Protein AF-A0A8B6DHL9-F1 (afdb_monomer)

InterPro domains:
  IPR007053 LRAT domain [PF04970] (25-136)
  IPR007053 LRAT domain [PS51934] (34-140)
  IPR042288 Lecithin retinol acyltransferase [PTHR46678] (60-150)

Secondary structure (DSSP, 8-state):
----PPBPGGG--EEEEE---GGG--TT-EEEEEEEETTEEEEEEEEEEETTTEEEEEE-SSGGG-EEEEE-HHHHTTTTTSPEEEEEE-GGGSPPHHHHHHHHHHHHHSGGGT-S-BTTTBSHHHHHHHHHHSS-B-HHHHHHHHHHHHS-B-----------------------

Radius of gyration: 20.99 Å; Cα contacts (8 Å, |Δi|>4): 296; chains: 1; bounding box: 65×61×59 Å

Organism: Mytilus galloprovincialis (NCBI:txid29158)

Sequence (176 aa):
MEMSSAKHFHDFSINSENITEYRLLRRGDLLAVEGEQEGIQYFHQGIFLGHDKGIAEFGGATKRNATVRNVDLLQFTNYGKRRLVRILVNNQNCLPPEEAAQNAEKLIENPHRWGPYDLLANNCEHFAMKCKTGVAVSFQVIQRLRECLKNPLQIIRYAGASSGGVGSGFGSLGSR

Solvent-accessible surface area (backbone atoms only — not comparable to full-atom values): 10247 Å² total; per-residue (Å²): 133,85,79,73,75,57,54,55,63,92,72,61,56,73,47,30,31,56,54,92,53,79,87,76,66,50,55,27,38,40,34,34,24,57,44,71,55,96,90,43,77,47,70,52,29,20,31,30,58,37,94,91,64,12,26,35,32,48,47,52,99,41,69,90,61,31,40,42,36,71,39,50,60,49,65,70,24,56,72,67,74,27,62,42,30,39,53,45,63,48,68,95,56,37,46,58,37,65,58,14,29,50,46,39,50,54,34,46,78,42,33,76,78,78,54,71,60,33,95,76,76,38,40,24,61,47,51,34,46,28,28,37,39,74,40,54,71,41,60,68,45,54,51,51,51,57,55,34,64,76,67,47,44,83,73,82,74,73,80,73,76,78,84,79,72,91,81,88,75,91,84,82,87,83,93,130

Mean predicted aligned error: 9.44 Å

Foldseek 3Di:
DDPFDADADVQKDKAKEFDPDPVVDDQLWKKWWWDDDPNDIDIFIFTQHDQVFATFFQDDPDLQPTWTAGDHPCVRCVNVPITMMTMDIDDVQFDDSVQLSVLSVVCNVPGCVLPGGDPQARHRLQSSVCSGRVHGHHSVNVVVNRVNVVDHDYPPPPPPPPDDDDDDDDDDDDDD

Nearest PDB structures (foldseek):
  4g54-assembly1_A  TM=3.358E-01  e=4.131E-02  Vibrio vulnificus
  8se7-assembly4_S  TM=3.283E-01  e=1.119E+00  Homo sapiens
  8se8-assembly4_S  TM=3.570E-01  e=2.513E+00  Homo sapiens
  8cxi-assembly1_l  TM=1.682E-01  e=7.702E-01  Homo sapiens

pLDDT: mean 81.83, std 19.25, range [29.81, 98.38]

Structure (mmCIF, N/CA/C/O backbone):
data_AF-A0A8B6DHL9-F1
#
_entry.id   AF-A0A8B6DHL9-F1
#
loop_
_atom_site.group_PDB
_atom_site.id
_atom_site.type_symbol
_atom_site.label_atom_id
_atom_site.label_alt_id
_atom_site.label_comp_id
_atom_site.label_asym_id
_atom_site.label_entity_id
_atom_site.label_seq_id
_atom_site.pdbx_PDB_ins_code
_atom_site.Cartn_x
_atom_site.Cartn_y
_atom_site.Cartn_z
_atom_site.occupancy
_atom_site.B_iso_or_equiv
_atom_site.auth_seq_id
_atom_site.auth_comp_id
_atom_site.auth_asym_id
_atom_site.auth_atom_id
_atom_site.pdbx_PDB_model_num
ATOM 1 N N . MET A 1 1 ? 1.596 27.663 -4.389 1.00 34.28 1 MET A N 1
ATOM 2 C CA . MET A 1 1 ? 1.484 26.212 -4.131 1.00 34.28 1 MET A CA 1
ATOM 3 C C . MET A 1 1 ? 1.995 25.985 -2.722 1.00 34.28 1 MET A C 1
ATOM 5 O O . MET A 1 1 ? 3.194 26.095 -2.512 1.00 34.28 1 MET A O 1
ATOM 9 N N . GLU A 1 2 ? 1.104 25.801 -1.750 1.00 29.81 2 GLU A N 1
ATOM 10 C CA . GLU A 1 2 ? 1.509 25.465 -0.381 1.00 29.81 2 GLU A CA 1
ATOM 11 C C . GLU A 1 2 ? 2.187 24.0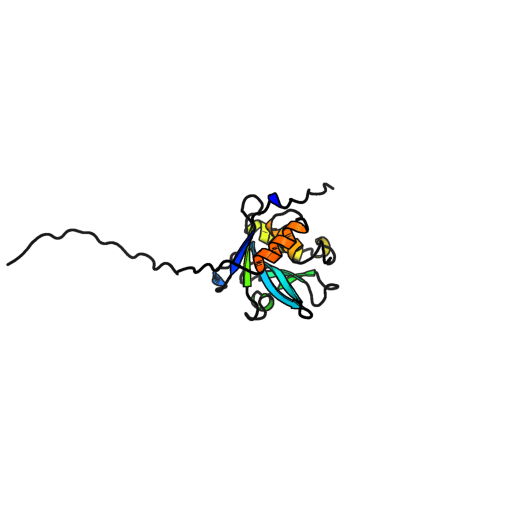92 -0.381 1.00 29.81 2 GLU A C 1
ATOM 13 O O . GLU A 1 2 ? 1.591 23.090 -0.783 1.00 29.81 2 GLU A O 1
ATOM 18 N N . MET A 1 3 ? 3.444 24.04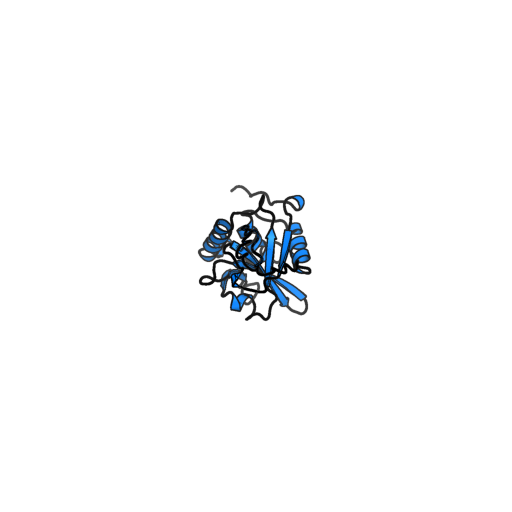3 0.061 1.00 35.22 3 MET A N 1
ATOM 19 C CA . MET A 1 3 ? 4.066 22.788 0.462 1.00 35.22 3 MET A CA 1
ATOM 20 C C . MET A 1 3 ? 3.325 22.301 1.708 1.00 35.22 3 MET A C 1
ATOM 22 O O . MET A 1 3 ? 3.529 22.814 2.803 1.00 35.22 3 MET A O 1
ATOM 26 N N . SER A 1 4 ? 2.423 21.335 1.526 1.00 46.84 4 SER A N 1
ATOM 27 C CA . SER A 1 4 ? 1.786 20.611 2.627 1.00 46.84 4 SER A CA 1
ATOM 28 C C . SER A 1 4 ? 2.882 20.043 3.534 1.00 46.84 4 SER A C 1
ATOM 30 O O . SER A 1 4 ? 3.666 19.196 3.103 1.00 46.84 4 SER A O 1
ATOM 32 N N . SER A 1 5 ? 2.962 20.560 4.763 1.00 56.75 5 SER A N 1
ATOM 33 C CA . SER A 1 5 ? 3.916 20.117 5.783 1.00 56.75 5 SER A CA 1
ATOM 34 C C . SER A 1 5 ? 3.781 18.608 6.000 1.00 56.75 5 SER A C 1
ATOM 36 O O . SER A 1 5 ? 2.683 18.106 6.257 1.00 56.75 5 SER A O 1
ATOM 38 N N . ALA A 1 6 ? 4.882 17.870 5.850 1.00 60.03 6 ALA A N 1
ATOM 39 C CA . ALA A 1 6 ? 4.898 16.437 6.112 1.00 60.03 6 ALA A CA 1
ATOM 40 C C . ALA A 1 6 ? 4.694 16.187 7.613 1.00 60.03 6 ALA A C 1
ATOM 42 O O . ALA A 1 6 ? 5.366 16.798 8.449 1.00 60.03 6 ALA A O 1
ATOM 43 N N . LYS A 1 7 ? 3.789 15.272 7.969 1.00 65.12 7 LYS A N 1
ATOM 44 C CA . LYS A 1 7 ? 3.605 14.877 9.374 1.00 65.12 7 LYS A CA 1
ATOM 45 C C . LYS A 1 7 ? 4.812 14.075 9.861 1.00 65.12 7 LYS A C 1
ATOM 47 O O . LYS A 1 7 ? 5.400 13.295 9.105 1.00 65.12 7 LYS A O 1
ATOM 52 N N . HIS A 1 8 ? 5.203 14.318 11.107 1.00 61.31 8 HIS A N 1
ATOM 53 C CA . HIS A 1 8 ? 6.423 13.789 11.708 1.00 61.31 8 HIS A CA 1
ATOM 54 C C . HIS A 1 8 ? 6.136 12.525 12.523 1.00 61.31 8 HIS A C 1
ATOM 56 O O . HIS A 1 8 ? 4.996 12.152 12.782 1.00 61.31 8 HIS A O 1
ATOM 62 N N . PHE A 1 9 ? 7.206 11.836 12.919 1.00 52.06 9 PHE A N 1
ATOM 63 C CA . PHE A 1 9 ? 7.153 10.516 13.545 1.00 52.06 9 PHE A CA 1
ATOM 64 C C . PHE A 1 9 ? 6.199 10.403 14.756 1.00 52.06 9 PHE A C 1
ATOM 66 O O . PHE A 1 9 ? 5.494 9.404 14.870 1.00 52.06 9 PHE A O 1
ATOM 73 N N . HIS A 1 10 ? 6.127 11.416 15.627 1.00 59.84 10 HIS A N 1
ATOM 74 C CA . HIS A 1 10 ? 5.262 11.392 16.819 1.00 59.84 10 HIS A CA 1
ATOM 75 C C . HIS A 1 10 ? 3.762 11.488 16.511 1.00 59.84 10 HIS A C 1
ATOM 77 O O . HIS A 1 10 ? 2.943 11.225 17.390 1.00 59.84 10 HIS A O 1
ATOM 83 N N . ASP A 1 11 ? 3.400 11.804 15.268 1.00 68.25 11 ASP A N 1
ATOM 84 C CA . ASP A 1 11 ? 2.009 11.990 14.874 1.00 68.25 11 ASP A CA 1
ATOM 85 C C . ASP A 1 11 ? 1.315 10.647 14.590 1.00 68.25 11 ASP A C 1
ATOM 87 O O . ASP A 1 11 ? 0.091 10.561 14.604 1.00 68.25 11 ASP A O 1
ATOM 91 N N . PHE A 1 12 ? 2.051 9.559 14.349 1.00 72.69 12 PHE A N 1
ATOM 92 C CA . PHE A 1 12 ? 1.446 8.293 13.931 1.00 72.69 12 PHE A CA 1
ATOM 93 C C . PHE A 1 12 ? 1.676 7.167 14.936 1.00 72.69 12 PHE A C 1
ATOM 95 O O . PHE A 1 12 ? 2.801 6.745 15.187 1.00 72.69 12 PHE A O 1
ATOM 102 N N . SER A 1 13 ? 0.577 6.597 15.435 1.00 82.81 13 SER A N 1
ATOM 103 C CA . SER A 1 13 ? 0.579 5.242 15.989 1.00 82.81 13 SER A CA 1
ATOM 104 C C . SER A 1 13 ? 0.178 4.271 14.880 1.00 82.81 13 SER A C 1
ATOM 106 O O . SER A 1 13 ? -0.886 4.431 14.272 1.00 82.81 13 SER A O 1
ATOM 108 N N . ILE A 1 14 ? 1.064 3.314 14.591 1.00 86.62 14 ILE A N 1
ATOM 109 C CA . ILE A 1 14 ? 0.924 2.325 13.520 1.00 86.62 14 ILE A CA 1
ATOM 110 C C . ILE A 1 14 ? 0.939 0.935 14.148 1.00 86.62 14 ILE A C 1
ATOM 112 O O . ILE A 1 14 ? 1.860 0.588 14.881 1.00 86.62 14 ILE A O 1
ATOM 116 N N . ASN A 1 15 ? -0.077 0.143 13.830 1.00 88.88 15 ASN A N 1
ATOM 117 C CA . ASN A 1 15 ? -0.170 -1.277 14.139 1.00 88.88 15 ASN A CA 1
ATOM 118 C C . ASN A 1 15 ? -0.497 -2.048 12.858 1.00 88.88 15 ASN A C 1
ATOM 120 O O . ASN A 1 15 ? -0.790 -1.463 11.813 1.00 88.88 15 ASN A O 1
ATOM 124 N N . SER A 1 16 ? -0.460 -3.370 12.929 1.00 91.44 16 SER A N 1
ATOM 125 C CA . SER A 1 16 ? -0.805 -4.231 11.805 1.00 91.44 16 SER A CA 1
ATOM 126 C C . SER A 1 16 ? -1.466 -5.515 12.303 1.00 91.44 16 SER A C 1
ATOM 128 O O . SER A 1 16 ? -1.196 -5.966 13.417 1.00 91.44 16 SER A O 1
ATOM 130 N N . GLU A 1 17 ? -2.351 -6.090 11.495 1.00 92.75 17 GLU A N 1
ATOM 131 C CA . GLU A 1 17 ? -3.068 -7.331 11.802 1.00 92.75 17 GLU A CA 1
ATOM 132 C C . GLU A 1 17 ? -3.100 -8.266 10.589 1.00 92.75 17 GLU A C 1
ATOM 134 O O . GLU A 1 17 ? -3.213 -7.813 9.447 1.00 92.75 17 GLU A O 1
ATOM 139 N N . ASN A 1 18 ? -3.017 -9.578 10.817 1.00 92.62 18 ASN A N 1
ATOM 140 C CA . ASN A 1 18 ? -3.176 -10.551 9.733 1.00 92.62 18 ASN A CA 1
ATOM 141 C C . ASN A 1 18 ? -4.631 -10.636 9.266 1.00 92.62 18 ASN A C 1
ATOM 143 O O . ASN A 1 18 ? -5.556 -10.691 10.078 1.00 92.62 18 ASN A O 1
ATOM 147 N N . ILE A 1 19 ? -4.822 -10.733 7.951 1.00 92.12 19 ILE A N 1
ATOM 148 C CA . ILE A 1 19 ? -6.123 -10.993 7.338 1.00 92.12 19 ILE A CA 1
ATOM 149 C C . ILE A 1 19 ? -6.135 -12.418 6.795 1.00 92.12 19 ILE A C 1
ATOM 151 O O . ILE A 1 19 ? -5.495 -12.724 5.791 1.00 92.12 19 ILE A O 1
ATOM 155 N N . THR A 1 20 ? -6.897 -13.285 7.455 1.00 87.12 20 THR A N 1
ATOM 156 C CA . THR A 1 20 ? -7.086 -14.687 7.053 1.00 87.12 20 THR A CA 1
ATOM 157 C C . THR A 1 20 ? -8.325 -14.895 6.185 1.00 87.12 20 THR A C 1
ATOM 159 O O . THR A 1 20 ? -8.422 -15.894 5.481 1.00 87.12 20 THR A O 1
ATOM 162 N N . GLU A 1 21 ? -9.266 -13.947 6.199 1.00 89.25 21 GLU A N 1
ATOM 163 C CA . GLU A 1 21 ? -10.529 -14.040 5.470 1.00 89.25 21 GLU A CA 1
ATOM 164 C C . GLU A 1 21 ? -10.833 -12.733 4.731 1.00 89.25 21 GLU A C 1
ATOM 166 O O . GLU A 1 21 ? -11.027 -11.682 5.347 1.00 89.25 21 GLU A O 1
ATOM 171 N N . TYR A 1 22 ? -10.939 -12.791 3.401 1.00 90.19 22 TYR A N 1
ATOM 172 C CA . TYR A 1 22 ? -11.140 -11.595 2.572 1.00 90.19 22 TYR A CA 1
ATOM 173 C C . TYR A 1 22 ? -12.463 -10.871 2.838 1.00 90.19 22 TYR A C 1
ATOM 175 O O . TYR A 1 22 ? -12.525 -9.661 2.662 1.00 90.19 22 TYR A O 1
ATOM 183 N N . ARG A 1 23 ? -13.500 -11.561 3.335 1.00 91.00 23 ARG A N 1
ATOM 184 C CA . ARG A 1 23 ? -14.785 -10.936 3.717 1.00 91.00 23 ARG A CA 1
ATOM 185 C C . ARG A 1 23 ? -14.668 -9.910 4.850 1.00 91.00 23 ARG A C 1
ATOM 187 O O . ARG A 1 23 ? -15.612 -9.174 5.113 1.00 91.00 23 ARG A O 1
ATOM 194 N N . LEU A 1 24 ? -13.549 -9.907 5.579 1.00 92.19 24 LEU A N 1
ATOM 195 C CA . LEU A 1 24 ? -13.299 -8.944 6.648 1.00 92.19 24 LEU A CA 1
ATOM 196 C C . LEU A 1 24 ? -12.793 -7.604 6.115 1.00 92.19 24 LEU A C 1
ATOM 198 O O . LEU A 1 24 ? -12.768 -6.641 6.886 1.00 92.19 24 LEU A O 1
ATOM 202 N N . LEU A 1 25 ? -12.371 -7.548 4.848 1.00 94.81 25 LEU A N 1
ATOM 203 C CA . LEU A 1 25 ? -11.865 -6.345 4.201 1.00 94.81 25 LEU A CA 1
ATOM 204 C C . LEU A 1 25 ? -12.963 -5.296 4.053 1.00 94.81 25 LEU A C 1
ATOM 206 O O . LEU A 1 25 ? -14.125 -5.597 3.786 1.00 94.81 25 LEU A O 1
ATOM 210 N N . ARG A 1 26 ? -12.574 -4.041 4.241 1.00 95.38 26 ARG A N 1
ATOM 211 C CA . ARG A 1 26 ? -13.438 -2.876 4.100 1.00 95.38 26 ARG A CA 1
ATOM 212 C C . ARG A 1 26 ? -12.791 -1.909 3.137 1.00 95.38 26 ARG A C 1
ATOM 214 O O . ARG A 1 26 ? -11.578 -1.707 3.161 1.00 95.38 26 ARG A O 1
ATOM 221 N N . ARG A 1 27 ? -13.605 -1.314 2.272 1.00 97.25 27 ARG A N 1
ATOM 222 C CA . ARG A 1 27 ? -13.148 -0.270 1.355 1.00 97.25 27 ARG A CA 1
ATOM 223 C C . ARG A 1 27 ? -12.408 0.825 2.138 1.00 97.25 27 ARG A C 1
ATOM 225 O O . ARG A 1 27 ? -12.862 1.231 3.206 1.00 97.25 27 ARG A O 1
ATOM 232 N N . GLY A 1 28 ? -11.252 1.247 1.631 1.00 96.56 28 GLY A N 1
ATOM 233 C CA . GLY A 1 28 ? -10.344 2.183 2.298 1.00 96.56 28 GLY A CA 1
ATOM 234 C C . GLY A 1 28 ? -9.339 1.548 3.263 1.00 96.56 28 GLY A C 1
ATOM 235 O O . GLY A 1 28 ? -8.564 2.271 3.904 1.00 96.56 28 GLY A O 1
ATOM 236 N N . ASP A 1 29 ? -9.342 0.222 3.409 1.00 96.38 29 ASP A N 1
ATOM 237 C CA . ASP A 1 29 ? -8.305 -0.483 4.156 1.00 96.38 29 ASP A CA 1
ATOM 238 C C . ASP A 1 29 ? -6.946 -0.302 3.485 1.00 96.38 29 ASP A C 1
ATOM 240 O O . ASP A 1 29 ? -6.800 -0.490 2.276 1.00 96.38 29 ASP A O 1
ATOM 244 N N . LEU A 1 30 ? -5.948 0.031 4.302 1.00 96.31 30 LEU A N 1
ATOM 245 C CA . LEU A 1 30 ? -4.551 0.026 3.904 1.00 96.31 30 LEU A CA 1
ATOM 246 C C . LEU A 1 30 ? -4.012 -1.391 4.097 1.00 96.31 30 LEU A C 1
ATOM 248 O O . LEU A 1 30 ? -3.994 -1.902 5.218 1.00 96.31 30 LEU A O 1
ATOM 252 N N . LEU A 1 31 ? -3.600 -2.024 3.007 1.00 97.19 31 LEU A N 1
ATOM 253 C CA . LEU A 1 31 ? -3.163 -3.412 2.986 1.00 97.19 31 LEU A CA 1
ATOM 254 C C . LEU A 1 31 ? -1.697 -3.517 2.589 1.00 97.19 31 LEU A C 1
ATOM 256 O O . LEU A 1 31 ? -1.184 -2.699 1.826 1.00 97.19 31 LEU A O 1
ATOM 260 N N . ALA A 1 32 ? -1.047 -4.560 3.088 1.00 97.00 32 ALA A N 1
ATOM 261 C CA . ALA A 1 32 ? 0.296 -4.949 2.712 1.00 97.00 32 ALA A CA 1
ATOM 262 C C . ALA A 1 32 ? 0.361 -6.450 2.423 1.00 97.00 32 ALA A C 1
ATOM 264 O O . ALA A 1 32 ? -0.272 -7.254 3.110 1.00 97.00 32 ALA A O 1
ATOM 265 N N . VAL A 1 33 ? 1.161 -6.824 1.431 1.00 95.50 33 VAL A N 1
ATOM 266 C CA . VAL A 1 33 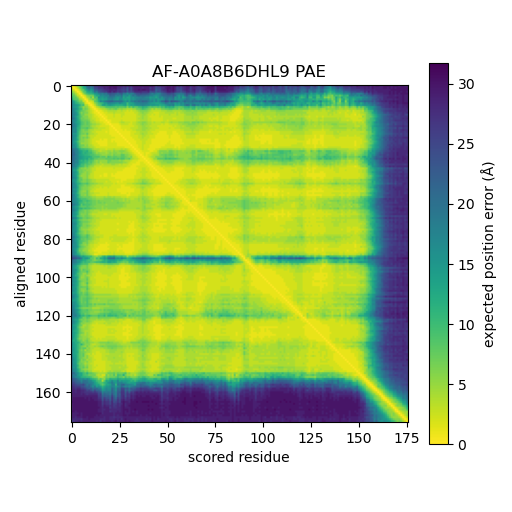? 1.529 -8.213 1.144 1.00 95.50 33 VAL A CA 1
ATOM 267 C C . VAL A 1 33 ? 3.035 -8.372 1.178 1.00 95.50 33 VAL A C 1
ATOM 269 O O . VAL A 1 33 ? 3.772 -7.501 0.715 1.00 95.50 33 VAL A O 1
ATOM 272 N N . GLU A 1 34 ? 3.494 -9.497 1.708 1.00 91.31 34 GLU A N 1
ATOM 273 C CA . GLU A 1 34 ? 4.911 -9.844 1.655 1.00 91.31 34 GLU A CA 1
ATOM 274 C C . GLU A 1 34 ? 5.358 -10.146 0.232 1.00 91.31 34 GLU A C 1
ATOM 276 O O . GLU A 1 34 ? 4.692 -10.854 -0.526 1.00 91.31 34 GLU A O 1
ATOM 281 N N . GLY A 1 35 ? 6.521 -9.623 -0.118 1.00 86.50 35 GLY A N 1
ATOM 282 C CA . GLY A 1 35 ? 7.240 -9.954 -1.328 1.00 86.50 35 GLY A CA 1
ATOM 283 C C . GLY A 1 35 ? 8.696 -10.255 -1.014 1.00 86.50 35 GLY A C 1
ATOM 284 O O . GLY A 1 35 ? 9.219 -9.923 0.048 1.00 86.50 35 GLY A O 1
ATOM 285 N N . GLU A 1 36 ? 9.358 -10.870 -1.979 1.00 84.19 36 GLU A N 1
ATOM 286 C CA . GLU A 1 36 ? 10.797 -11.064 -1.968 1.00 84.19 36 GLU A CA 1
ATOM 287 C C . GLU A 1 36 ? 11.329 -10.635 -3.329 1.00 84.19 36 GLU A C 1
ATOM 289 O O . GLU A 1 36 ? 10.749 -10.966 -4.366 1.00 84.19 36 GLU A O 1
ATOM 294 N N . GLN A 1 37 ? 12.404 -9.859 -3.321 1.00 79.12 37 GLN A N 1
ATOM 295 C CA . GLN A 1 37 ? 13.128 -9.488 -4.522 1.00 79.12 37 GLN A CA 1
ATOM 296 C C . GLN A 1 37 ? 14.618 -9.662 -4.248 1.00 79.12 37 GLN A C 1
ATOM 298 O O . GLN A 1 37 ? 15.146 -9.039 -3.332 1.00 79.12 37 GLN A O 1
ATOM 303 N N . GLU A 1 38 ? 15.282 -10.513 -5.034 1.00 83.31 38 GLU A N 1
ATOM 304 C CA . GLU A 1 38 ? 16.727 -10.781 -4.908 1.00 83.31 38 GLU A CA 1
ATOM 305 C C . GLU A 1 38 ? 17.131 -11.213 -3.481 1.00 83.31 38 GLU A C 1
ATOM 307 O O . GLU A 1 38 ? 18.154 -10.791 -2.951 1.00 83.31 38 GLU A O 1
ATOM 312 N N . GLY A 1 39 ? 16.294 -12.032 -2.826 1.00 81.19 39 GLY A N 1
ATOM 313 C CA . GLY A 1 39 ? 16.509 -12.492 -1.447 1.00 81.19 39 GLY A CA 1
ATOM 314 C C . GLY A 1 39 ? 16.211 -11.445 -0.366 1.00 81.19 39 GLY A C 1
ATOM 315 O O . GLY A 1 39 ? 16.349 -11.731 0.822 1.00 81.19 39 GLY A O 1
ATOM 316 N N . ILE A 1 40 ? 15.785 -10.237 -0.746 1.00 80.81 40 ILE A N 1
ATOM 317 C CA . ILE A 1 40 ? 15.410 -9.171 0.183 1.00 80.81 40 ILE A CA 1
ATOM 318 C C . ILE A 1 40 ? 13.890 -9.158 0.332 1.00 80.81 40 ILE A C 1
ATOM 320 O O . ILE A 1 40 ? 13.149 -8.897 -0.620 1.00 80.81 40 ILE A O 1
ATOM 324 N N . GLN A 1 41 ? 13.424 -9.414 1.553 1.00 84.88 41 GLN A N 1
ATOM 325 C CA . GLN A 1 41 ? 12.014 -9.279 1.898 1.00 84.88 41 GLN A CA 1
ATOM 326 C C . GLN A 1 41 ? 11.576 -7.816 1.837 1.00 84.88 41 GLN A C 1
ATOM 328 O O . GLN A 1 41 ? 12.248 -6.915 2.346 1.00 84.88 41 GLN A O 1
ATOM 333 N N . TYR A 1 42 ? 10.405 -7.588 1.260 1.00 86.75 42 TYR A N 1
ATOM 334 C CA . TYR A 1 42 ? 9.752 -6.290 1.218 1.00 86.75 42 TYR A CA 1
ATOM 335 C C . TYR A 1 42 ? 8.245 -6.451 1.412 1.00 86.75 42 TYR A C 1
ATOM 337 O O . TYR A 1 42 ? 7.707 -7.556 1.374 1.00 86.75 42 TYR A O 1
ATOM 345 N N . PHE A 1 43 ? 7.551 -5.335 1.605 1.00 92.50 43 PHE A N 1
ATOM 346 C CA . PHE A 1 43 ? 6.096 -5.314 1.643 1.00 92.50 43 PHE A CA 1
ATOM 347 C C . PHE A 1 43 ? 5.576 -4.438 0.515 1.00 92.50 43 PHE A C 1
ATOM 349 O O . PHE A 1 43 ? 5.988 -3.286 0.389 1.00 92.50 43 PHE A O 1
ATOM 356 N N . HIS A 1 44 ? 4.673 -4.974 -0.299 1.00 94.62 44 HIS A N 1
ATOM 357 C CA . HIS A 1 44 ? 3.942 -4.185 -1.280 1.00 94.62 44 HIS A CA 1
ATOM 358 C C . HIS A 1 44 ? 2.635 -3.696 -0.672 1.00 94.62 44 HIS A C 1
ATOM 360 O O . HIS A 1 44 ? 1.945 -4.480 -0.025 1.00 94.62 44 HIS A O 1
ATOM 366 N N . GLN A 1 45 ? 2.306 -2.419 -0.859 1.00 96.44 45 GLN A N 1
ATOM 367 C CA . GLN A 1 45 ? 1.166 -1.785 -0.200 1.00 96.44 45 GLN A CA 1
ATOM 368 C C . GLN A 1 45 ? 0.148 -1.242 -1.197 1.00 96.44 45 GLN A C 1
ATOM 370 O O . GLN A 1 45 ? 0.508 -0.801 -2.288 1.00 96.44 45 GLN A O 1
ATOM 375 N N . GLY A 1 46 ? -1.116 -1.227 -0.780 1.00 97.38 46 GLY A N 1
ATOM 376 C CA . GLY A 1 46 ? -2.221 -0.693 -1.566 1.00 97.38 46 GLY A CA 1
ATOM 377 C C . GLY A 1 46 ? -3.460 -0.382 -0.727 1.00 97.38 46 GLY A C 1
ATOM 378 O O . GLY A 1 46 ? -3.523 -0.701 0.462 1.00 97.38 46 GLY A O 1
ATOM 379 N N . ILE A 1 47 ? -4.446 0.257 -1.355 1.00 98.31 47 ILE A N 1
ATOM 380 C CA . ILE A 1 47 ? -5.742 0.591 -0.754 1.00 98.31 47 ILE A CA 1
ATOM 381 C C . ILE A 1 47 ? -6.820 -0.315 -1.343 1.00 98.31 47 ILE A C 1
ATOM 383 O O . ILE A 1 47 ? -6.996 -0.363 -2.560 1.00 98.31 47 ILE A O 1
ATOM 387 N N . PHE A 1 48 ? -7.572 -1.009 -0.490 1.00 98.38 48 PHE A N 1
ATOM 388 C CA . PHE A 1 48 ? -8.696 -1.831 -0.935 1.00 98.38 48 PHE A CA 1
ATOM 389 C C . PHE A 1 48 ? -9.870 -0.963 -1.381 1.00 98.38 48 PHE A C 1
ATOM 391 O O . PHE A 1 48 ? -10.394 -0.166 -0.605 1.00 98.38 48 PHE A O 1
ATOM 398 N N . LEU A 1 49 ? -10.299 -1.124 -2.631 1.00 98.25 49 LEU A N 1
ATOM 399 C CA . LEU A 1 49 ? -11.393 -0.357 -3.226 1.00 98.25 49 LEU A CA 1
ATOM 400 C C . LEU A 1 49 ? -12.735 -1.092 -3.187 1.00 98.25 49 LEU A C 1
ATOM 402 O O . LEU A 1 49 ? -13.773 -0.453 -3.351 1.00 98.25 49 LEU A O 1
ATOM 406 N N . GLY A 1 50 ? -12.726 -2.402 -2.955 1.00 96.31 50 GLY A N 1
ATOM 407 C CA . GLY A 1 50 ? -13.913 -3.253 -2.973 1.00 96.31 50 GLY A CA 1
ATOM 408 C C . GLY A 1 50 ? -13.601 -4.616 -3.580 1.00 96.31 50 GLY A C 1
ATOM 409 O O . GLY A 1 50 ? -12.549 -4.809 -4.183 1.00 96.31 50 GLY A O 1
ATOM 410 N N . HIS A 1 51 ? -14.508 -5.577 -3.418 1.00 92.69 51 HIS A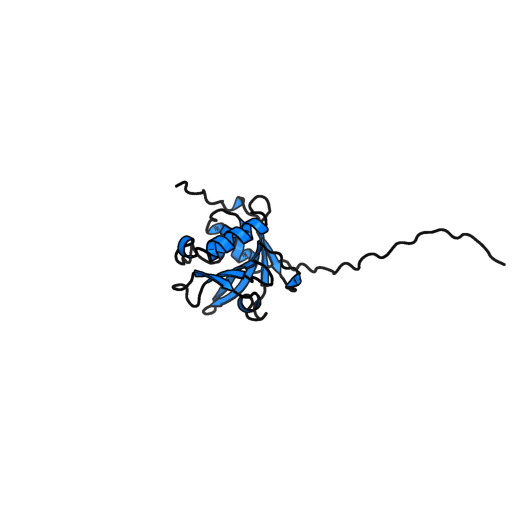 N 1
ATOM 411 C CA . HIS A 1 51 ? -14.328 -6.921 -3.982 1.00 92.69 51 HIS A CA 1
ATOM 412 C C . HIS A 1 51 ? -14.420 -6.942 -5.511 1.00 92.69 51 HIS A C 1
ATOM 414 O O . HIS A 1 51 ? -13.733 -7.727 -6.153 1.00 92.69 51 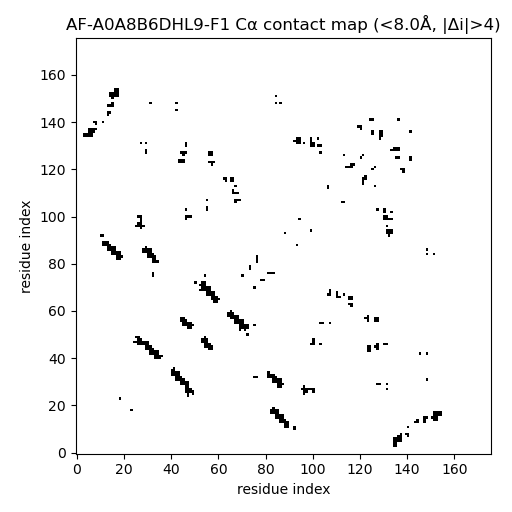HIS A O 1
ATOM 420 N N . ASP A 1 52 ? -15.267 -6.083 -6.065 1.00 92.81 52 ASP A N 1
ATOM 421 C CA . ASP A 1 52 ? -15.493 -5.861 -7.492 1.00 92.81 52 ASP A CA 1
ATOM 422 C C . ASP A 1 52 ? -14.426 -4.961 -8.123 1.00 92.81 52 ASP A C 1
ATOM 424 O O . ASP A 1 52 ? -14.100 -5.107 -9.297 1.00 92.81 52 ASP A O 1
ATOM 428 N N . LYS A 1 53 ? -13.882 -4.027 -7.336 1.00 95.50 53 LYS A N 1
ATOM 429 C CA . LYS A 1 53 ? -12.883 -3.069 -7.804 1.00 95.50 53 LYS A CA 1
ATOM 430 C C . LYS A 1 53 ? -11.449 -3.544 -7.610 1.00 95.50 53 LYS A C 1
ATOM 432 O O . LYS A 1 53 ? -10.645 -3.254 -8.473 1.00 95.50 53 LYS A O 1
ATOM 437 N N . GLY A 1 54 ? -11.108 -4.240 -6.528 1.00 97.31 54 GLY A N 1
ATOM 438 C CA . GLY A 1 54 ? -9.741 -4.691 -6.252 1.00 97.31 54 GLY A CA 1
ATOM 439 C C . GLY A 1 54 ? -8.929 -3.731 -5.375 1.00 97.31 54 GLY A C 1
ATOM 440 O O . GLY A 1 54 ? -9.438 -3.177 -4.393 1.00 97.31 54 GLY A O 1
ATOM 441 N N . ILE A 1 55 ? -7.641 -3.593 -5.684 1.00 98.19 55 ILE A N 1
ATOM 442 C CA . ILE A 1 55 ? -6.639 -2.844 -4.919 1.00 98.19 55 ILE A CA 1
ATOM 443 C C . ILE A 1 55 ? -6.042 -1.740 -5.784 1.00 98.19 55 ILE A C 1
ATOM 445 O O . ILE A 1 55 ? -5.452 -2.010 -6.827 1.00 98.19 55 ILE A O 1
ATOM 449 N N . ALA A 1 56 ? -6.091 -0.505 -5.292 1.00 98.19 56 ALA A N 1
ATOM 450 C CA . ALA A 1 56 ? -5.249 0.560 -5.813 1.00 98.19 56 ALA A CA 1
ATOM 451 C C . ALA A 1 56 ? -3.817 0.392 -5.291 1.00 98.19 56 ALA A C 1
ATOM 453 O O . ALA A 1 56 ? -3.591 0.448 -4.080 1.00 98.19 56 ALA A O 1
ATOM 454 N N . GLU A 1 57 ? -2.849 0.235 -6.184 1.00 96.88 57 GLU A N 1
ATOM 455 C CA . GLU A 1 57 ? -1.428 0.132 -5.848 1.00 96.88 57 GLU A CA 1
ATOM 456 C C . GLU A 1 57 ? -0.581 1.063 -6.720 1.00 96.88 57 GLU A C 1
ATOM 458 O O . GLU A 1 57 ? -0.982 1.465 -7.815 1.00 96.88 57 GLU A O 1
ATOM 463 N N . PHE A 1 58 ? 0.624 1.375 -6.242 1.00 96.75 58 PHE A N 1
ATOM 464 C CA . PHE A 1 58 ? 1.663 1.999 -7.056 1.00 96.75 58 PHE A CA 1
ATOM 465 C C . PHE A 1 58 ? 2.751 0.969 -7.348 1.00 96.75 58 PHE A C 1
ATOM 467 O O . PHE A 1 58 ? 3.577 0.654 -6.488 1.00 96.75 58 PHE A O 1
ATOM 474 N N . GLY A 1 59 ? 2.730 0.416 -8.558 1.00 93.25 59 GLY A N 1
ATOM 475 C CA . GLY A 1 59 ? 3.532 -0.747 -8.917 1.00 93.25 59 GLY A CA 1
ATOM 476 C C . GLY A 1 59 ? 3.590 -0.986 -10.421 1.00 93.25 59 GLY A C 1
ATOM 477 O O . GLY A 1 59 ? 2.985 -0.273 -11.219 1.00 93.25 59 GLY A O 1
ATOM 478 N N . GLY A 1 60 ? 4.367 -1.984 -10.824 1.00 90.19 60 GLY A N 1
ATOM 479 C CA . GLY A 1 60 ? 4.575 -2.340 -12.224 1.00 90.19 60 GLY A CA 1
ATOM 480 C C . GLY A 1 60 ? 5.553 -3.501 -12.353 1.00 90.19 60 GLY A C 1
ATOM 481 O O . GLY A 1 60 ? 6.148 -3.931 -11.368 1.00 90.19 60 GLY A O 1
ATOM 482 N N . ALA A 1 61 ? 5.742 -4.003 -13.576 1.00 86.81 61 ALA A N 1
ATOM 483 C CA . ALA A 1 61 ? 6.690 -5.092 -13.839 1.00 86.81 61 ALA A CA 1
ATOM 484 C C . ALA A 1 61 ? 8.137 -4.724 -13.455 1.00 86.81 61 ALA A C 1
ATOM 486 O O . ALA A 1 61 ? 8.936 -5.586 -13.107 1.00 86.81 61 ALA A O 1
ATOM 487 N N . THR A 1 62 ? 8.470 -3.432 -13.512 1.00 87.81 62 THR A N 1
ATOM 488 C CA . THR A 1 62 ? 9.751 -2.878 -13.069 1.00 87.81 62 THR A CA 1
ATOM 489 C C . THR A 1 62 ? 9.516 -1.549 -12.354 1.00 87.81 62 THR A C 1
ATOM 491 O O . THR A 1 62 ? 8.491 -0.902 -12.568 1.00 87.81 62 THR A O 1
ATOM 494 N N . LYS A 1 63 ? 10.499 -1.087 -11.566 1.00 87.31 63 LYS A N 1
ATOM 495 C CA . LYS A 1 63 ? 10.466 0.244 -10.925 1.00 87.31 63 LYS A CA 1
ATOM 496 C C . LYS A 1 63 ? 10.315 1.381 -11.946 1.00 87.31 63 LYS A C 1
ATOM 498 O O . LYS A 1 63 ? 9.640 2.362 -11.670 1.00 87.31 63 LYS A O 1
ATOM 503 N N . ARG A 1 64 ? 10.896 1.230 -13.145 1.00 88.50 64 ARG A N 1
ATOM 504 C CA . ARG A 1 64 ? 10.786 2.211 -14.241 1.00 88.50 64 ARG A CA 1
ATOM 505 C C . ARG A 1 64 ? 9.360 2.313 -14.790 1.00 88.50 64 ARG A C 1
ATOM 507 O O . ARG A 1 64 ? 8.946 3.394 -15.186 1.00 88.50 64 ARG A O 1
ATOM 514 N N . ASN A 1 65 ? 8.627 1.202 -14.794 1.00 90.75 65 ASN A N 1
ATOM 515 C CA . ASN A 1 65 ? 7.267 1.122 -15.329 1.00 90.75 65 ASN A CA 1
ATOM 516 C C . ASN A 1 65 ? 6.203 1.205 -14.223 1.00 90.75 65 ASN A C 1
ATOM 518 O O . ASN A 1 65 ? 5.045 0.869 -14.467 1.00 90.75 65 ASN A O 1
ATOM 522 N N . ALA A 1 66 ? 6.594 1.575 -13.001 1.00 94.00 66 ALA A N 1
ATOM 523 C CA . ALA A 1 66 ? 5.661 1.691 -11.898 1.00 94.00 66 ALA A CA 1
ATOM 524 C C . ALA A 1 66 ? 4.695 2.854 -12.146 1.00 94.00 66 ALA A C 1
ATOM 526 O O . ALA A 1 66 ? 5.104 3.966 -12.481 1.00 94.00 66 ALA A O 1
ATOM 527 N N . THR A 1 67 ? 3.407 2.580 -11.980 1.00 96.56 67 THR A N 1
ATOM 528 C CA . THR A 1 67 ? 2.323 3.546 -12.141 1.00 96.56 67 THR A CA 1
ATOM 529 C C . THR A 1 67 ? 1.245 3.271 -11.105 1.00 96.56 67 THR A C 1
ATOM 531 O O . THR A 1 67 ? 1.183 2.177 -10.536 1.00 96.56 67 THR A O 1
ATOM 534 N N . VAL A 1 68 ? 0.398 4.264 -10.840 1.00 96.88 68 VAL A N 1
ATOM 535 C CA . VAL A 1 68 ? -0.803 4.030 -10.037 1.00 96.88 68 VAL A CA 1
ATOM 536 C C . VAL A 1 68 ? -1.774 3.237 -10.899 1.00 96.88 68 VAL A C 1
ATOM 538 O O . VAL A 1 68 ? -2.049 3.612 -12.040 1.00 96.88 68 VAL A O 1
ATOM 541 N N . ARG A 1 69 ? -2.248 2.109 -10.381 1.00 96.19 69 ARG A N 1
ATOM 542 C CA . ARG A 1 69 ? -3.126 1.193 -11.104 1.00 96.19 69 ARG A CA 1
ATOM 543 C C . ARG A 1 69 ? -4.034 0.446 -10.149 1.00 96.19 69 ARG A C 1
ATOM 545 O O . ARG A 1 69 ? -3.816 0.429 -8.940 1.00 96.19 69 ARG A O 1
ATOM 552 N N . ASN A 1 70 ? -5.030 -0.197 -10.733 1.00 97.12 70 ASN A N 1
ATOM 553 C CA . ASN A 1 70 ? -5.875 -1.139 -10.035 1.00 97.12 70 ASN A CA 1
ATOM 554 C C . ASN A 1 70 ? -5.442 -2.573 -10.364 1.00 97.12 70 ASN A C 1
ATOM 556 O O . ASN A 1 70 ? -5.085 -2.855 -11.511 1.00 97.12 70 ASN A O 1
ATOM 560 N N . VAL A 1 71 ? -5.462 -3.457 -9.373 1.00 96.75 71 VAL A N 1
ATOM 561 C CA . VAL A 1 71 ? -5.187 -4.890 -9.524 1.00 96.75 71 VAL A CA 1
ATOM 562 C C . VAL A 1 71 ? -6.214 -5.715 -8.760 1.00 96.75 71 VAL A C 1
ATOM 564 O O . VAL A 1 71 ? -6.724 -5.295 -7.720 1.00 96.75 71 VAL A O 1
ATOM 567 N N . ASP A 1 72 ? -6.485 -6.927 -9.236 1.00 96.38 72 ASP A N 1
ATOM 568 C CA . ASP A 1 72 ? -7.378 -7.842 -8.528 1.00 96.38 72 ASP A CA 1
ATOM 569 C C . ASP A 1 72 ? -6.802 -8.226 -7.161 1.00 96.38 72 ASP A C 1
ATOM 571 O O . ASP A 1 72 ? -5.596 -8.451 -7.018 1.00 96.38 72 ASP A O 1
ATOM 575 N N . LEU A 1 73 ? -7.669 -8.415 -6.159 1.00 95.44 73 LEU A N 1
ATOM 576 C CA . LEU A 1 73 ? -7.246 -8.853 -4.822 1.00 95.44 73 LEU A CA 1
ATOM 577 C C . LEU A 1 73 ? -6.434 -10.159 -4.872 1.00 95.44 73 LEU A C 1
ATOM 579 O O . LEU A 1 73 ? -5.441 -10.298 -4.161 1.00 95.44 73 LEU A O 1
ATOM 583 N N . LEU A 1 74 ? -6.827 -11.106 -5.730 1.00 94.50 74 LEU A N 1
ATOM 584 C CA . LEU A 1 74 ? -6.087 -12.356 -5.908 1.00 94.50 74 LEU A CA 1
ATOM 585 C C . LEU A 1 74 ? -4.720 -12.127 -6.553 1.00 94.50 74 LEU A C 1
ATOM 587 O O . LEU A 1 74 ? -3.750 -12.754 -6.145 1.00 94.50 74 LEU A O 1
ATOM 591 N N . GLN A 1 75 ? -4.602 -11.222 -7.523 1.00 94.56 75 GLN A N 1
ATOM 592 C CA . GLN A 1 75 ? -3.302 -10.898 -8.112 1.00 94.56 75 GLN A CA 1
ATOM 593 C C . GLN A 1 75 ? -2.388 -10.236 -7.077 1.00 94.56 75 GLN A C 1
ATOM 595 O O . GLN A 1 75 ? -1.229 -10.632 -6.940 1.00 94.56 75 GLN A O 1
ATOM 600 N N . PHE A 1 76 ? -2.930 -9.304 -6.289 1.00 95.44 76 PHE A N 1
ATOM 601 C CA . PHE A 1 76 ? -2.214 -8.625 -5.211 1.00 95.44 76 PHE A CA 1
ATOM 602 C C . PHE A 1 76 ? -1.619 -9.625 -4.206 1.00 95.44 76 PHE A C 1
ATOM 604 O O . PHE A 1 76 ? -0.431 -9.568 -3.882 1.00 95.44 76 PHE A O 1
ATOM 611 N N . THR A 1 77 ? -2.405 -10.617 -3.777 1.00 95.06 77 THR A N 1
ATOM 612 C CA . THR A 1 77 ? -1.967 -11.656 -2.827 1.00 95.06 77 THR A CA 1
ATOM 613 C C . THR A 1 77 ? -1.201 -12.814 -3.469 1.00 95.06 77 THR A C 1
ATOM 615 O O . THR A 1 77 ? -0.851 -13.770 -2.774 1.00 95.06 77 THR A O 1
ATOM 618 N N . ASN A 1 78 ? -0.920 -12.759 -4.776 1.00 94.12 78 ASN A N 1
ATOM 619 C CA . ASN A 1 78 ? -0.373 -13.878 -5.548 1.00 94.12 78 ASN A CA 1
ATOM 620 C C . ASN A 1 78 ? -1.175 -15.174 -5.322 1.00 94.12 78 ASN A C 1
ATOM 622 O O . ASN A 1 78 ? -0.637 -16.205 -4.917 1.00 94.12 78 ASN A O 1
ATOM 626 N N . TYR A 1 79 ? -2.486 -15.089 -5.531 1.00 93.56 79 TYR A N 1
ATOM 627 C CA . TYR A 1 79 ? -3.464 -16.160 -5.359 1.00 93.56 79 TYR A CA 1
ATOM 628 C C . TYR A 1 79 ? -3.401 -16.790 -3.960 1.00 93.56 79 TYR A C 1
ATOM 630 O O . TYR A 1 79 ? -3.423 -18.008 -3.808 1.00 93.56 79 TYR A O 1
ATOM 638 N N . GLY A 1 80 ? -3.269 -15.945 -2.932 1.00 91.06 80 GLY A N 1
ATOM 639 C CA . GLY A 1 80 ? -3.188 -16.361 -1.529 1.00 91.06 80 GLY A CA 1
ATOM 640 C C . GLY A 1 80 ? -1.822 -16.885 -1.077 1.00 91.06 80 GLY A C 1
ATOM 641 O O . GLY A 1 80 ? -1.678 -17.247 0.087 1.00 91.06 80 GLY A O 1
ATOM 642 N N . LYS A 1 81 ? -0.802 -16.905 -1.946 1.00 91.81 81 LYS A N 1
ATOM 643 C CA . LYS A 1 81 ? 0.560 -17.331 -1.571 1.00 91.81 81 LYS A CA 1
ATOM 644 C C . LYS A 1 81 ? 1.282 -16.316 -0.689 1.00 91.81 81 LYS A C 1
ATOM 646 O O . LYS A 1 81 ? 2.236 -16.676 -0.007 1.00 91.81 81 LYS A O 1
ATOM 651 N N . ARG A 1 82 ? 0.876 -15.046 -0.737 1.00 92.38 82 ARG A N 1
ATOM 652 C CA . ARG A 1 82 ? 1.454 -13.980 0.084 1.00 92.38 82 ARG A CA 1
ATOM 653 C C . ARG A 1 82 ? 0.588 -13.722 1.303 1.00 92.38 82 ARG A C 1
ATOM 655 O O . ARG A 1 82 ? -0.634 -13.609 1.193 1.00 92.38 82 ARG A O 1
ATOM 662 N N . ARG A 1 83 ? 1.244 -13.554 2.451 1.00 92.88 83 ARG A N 1
ATOM 663 C CA . ARG A 1 83 ? 0.599 -13.119 3.690 1.00 92.88 83 ARG A CA 1
ATOM 664 C C . ARG A 1 83 ? -0.019 -11.739 3.483 1.00 92.88 83 ARG A C 1
ATOM 666 O O . ARG A 1 83 ? 0.696 -10.807 3.123 1.00 92.88 83 ARG A O 1
ATOM 673 N N . LEU A 1 84 ? -1.327 -11.625 3.715 1.00 94.94 84 LEU A N 1
ATOM 674 C CA . LEU A 1 84 ? -2.059 -10.363 3.656 1.00 94.94 84 LEU A CA 1
ATOM 675 C C . LEU A 1 84 ? -2.183 -9.764 5.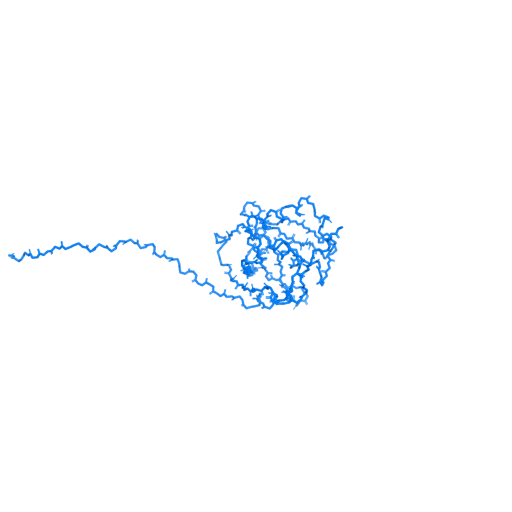057 1.00 94.94 84 LEU A C 1
ATOM 677 O O . LEU A 1 84 ? -2.657 -10.416 5.989 1.00 94.94 84 LEU A O 1
ATOM 681 N N . VAL A 1 85 ? -1.791 -8.504 5.184 1.00 95.25 85 VAL A N 1
ATOM 682 C CA . VAL A 1 85 ? -1.790 -7.754 6.437 1.00 95.25 85 VAL A CA 1
ATOM 683 C C . VAL A 1 85 ? -2.585 -6.467 6.241 1.00 95.25 85 VAL A C 1
ATOM 685 O O . VAL A 1 85 ? -2.413 -5.780 5.235 1.00 95.25 85 VAL A O 1
ATOM 688 N N . ARG A 1 86 ? -3.440 -6.113 7.202 1.00 95.62 86 ARG A N 1
ATOM 689 C CA . ARG A 1 86 ? -4.051 -4.783 7.287 1.00 95.62 86 ARG A CA 1
ATOM 690 C C . ARG A 1 86 ? -3.197 -3.900 8.183 1.00 95.62 86 ARG A C 1
ATOM 692 O O . ARG A 1 86 ? -2.853 -4.284 9.296 1.00 95.62 86 ARG A O 1
ATOM 699 N N . ILE A 1 87 ? -2.885 -2.702 7.707 1.00 93.94 87 ILE A N 1
ATOM 700 C CA . ILE A 1 87 ? -2.189 -1.672 8.475 1.00 93.94 87 ILE A CA 1
ATOM 701 C C . ILE A 1 87 ? -3.235 -0.781 9.145 1.00 93.94 87 ILE A C 1
ATOM 703 O O . ILE A 1 87 ? -4.132 -0.236 8.498 1.00 93.94 87 ILE A O 1
ATOM 707 N N . LEU A 1 88 ? -3.087 -0.607 10.452 1.00 90.31 88 LEU A N 1
ATOM 708 C CA . LEU A 1 88 ? -3.925 0.237 11.287 1.00 90.31 88 LEU A CA 1
ATOM 709 C C . LEU A 1 88 ? -3.134 1.487 11.656 1.00 90.31 88 LEU A C 1
ATOM 711 O O . LEU A 1 88 ? -2.185 1.429 12.435 1.00 90.31 88 LEU A O 1
ATOM 715 N N . VAL A 1 89 ? -3.535 2.623 11.101 1.00 87.06 89 VAL A N 1
ATOM 716 C CA . VAL A 1 89 ? -2.987 3.932 11.460 1.00 87.06 89 VAL A CA 1
ATOM 717 C C . VAL A 1 89 ? -4.041 4.647 12.308 1.00 87.06 89 VAL A C 1
ATOM 719 O O . VAL A 1 89 ? -5.223 4.617 11.972 1.00 87.06 89 VAL A O 1
ATOM 722 N N . ASN A 1 90 ? -3.646 5.232 13.440 1.00 79.12 90 ASN A N 1
ATOM 723 C CA . ASN A 1 90 ? -4.587 5.838 14.392 1.00 79.12 90 ASN A CA 1
ATOM 724 C C . ASN A 1 90 ? -5.459 6.950 13.753 1.00 79.12 90 ASN A C 1
ATOM 726 O O . ASN A 1 90 ? -4.996 7.737 12.922 1.00 79.12 90 ASN A O 1
ATOM 730 N N . ASN A 1 91 ? -6.725 7.015 14.182 1.00 61.22 91 ASN A N 1
ATOM 731 C CA . ASN A 1 91 ? -7.831 7.768 13.585 1.00 61.22 91 ASN A CA 1
ATOM 732 C C . ASN A 1 91 ? -7.640 9.288 13.525 1.00 61.22 91 ASN A C 1
ATOM 734 O O . ASN A 1 91 ? -8.193 9.909 12.629 1.00 61.22 91 ASN A O 1
ATOM 738 N N . GLN A 1 92 ? -6.870 9.910 14.424 1.00 67.06 92 GLN A N 1
ATOM 739 C CA . GLN A 1 92 ? -6.694 11.375 14.405 1.00 67.06 92 GLN A CA 1
ATOM 740 C C . GLN A 1 92 ? -5.966 11.876 13.149 1.00 67.06 92 GLN A C 1
ATOM 742 O O . GLN A 1 92 ? -6.101 13.037 12.773 1.00 67.06 92 GLN A O 1
ATOM 747 N N . ASN A 1 93 ? -5.197 11.002 12.495 1.00 70.31 93 ASN A N 1
ATOM 748 C CA . ASN A 1 93 ? -4.376 11.350 11.338 1.00 70.31 93 ASN A CA 1
ATOM 749 C C . ASN A 1 93 ? -4.754 10.585 10.068 1.00 70.31 93 ASN A C 1
ATOM 751 O O . ASN A 1 93 ? -4.068 10.725 9.055 1.00 70.31 93 ASN A O 1
ATOM 755 N N . CYS A 1 94 ? -5.835 9.805 10.114 1.00 84.75 94 CYS A N 1
ATOM 756 C CA . CYS A 1 94 ? -6.369 9.102 8.957 1.00 84.75 94 CYS A CA 1
ATOM 757 C C . CYS A 1 94 ? -7.584 9.819 8.401 1.00 84.75 94 CYS A C 1
ATOM 759 O O . CYS A 1 94 ? -8.442 10.290 9.144 1.00 84.75 94 CYS A O 1
ATOM 761 N N . LEU A 1 95 ? -7.686 9.808 7.080 1.00 89.75 95 LEU A N 1
ATOM 762 C CA . LEU A 1 95 ? -8.943 10.106 6.426 1.00 89.75 95 LEU A CA 1
ATOM 763 C C . LEU A 1 95 ? -9.949 8.982 6.717 1.00 89.75 95 LEU A C 1
ATOM 765 O O . LEU A 1 95 ? -9.548 7.818 6.898 1.00 89.75 95 LEU A O 1
ATOM 769 N N . PRO A 1 96 ? -11.255 9.294 6.720 1.00 92.12 96 PRO A N 1
ATOM 770 C CA . PRO A 1 96 ? -12.297 8.282 6.689 1.00 92.12 96 PRO A CA 1
ATOM 771 C C . PRO A 1 96 ? -12.028 7.245 5.583 1.00 92.12 96 PRO A C 1
ATOM 773 O O . PRO A 1 96 ? -11.509 7.606 4.524 1.00 92.12 96 PRO A O 1
ATOM 776 N N . PRO A 1 97 ? -12.371 5.958 5.784 1.00 92.88 97 PRO A N 1
ATOM 777 C CA . PRO A 1 97 ? -12.059 4.910 4.810 1.00 92.88 97 PRO A CA 1
ATOM 778 C C . PRO A 1 97 ? -12.543 5.226 3.388 1.00 92.88 97 PRO A C 1
ATOM 780 O O . PRO A 1 97 ? -11.805 5.020 2.427 1.00 92.88 97 PRO A O 1
ATOM 783 N N . GLU A 1 98 ? -13.738 5.803 3.256 1.00 94.94 98 GLU A N 1
ATOM 784 C CA . GLU A 1 98 ? -14.274 6.174 1.946 1.00 94.94 98 GLU A CA 1
ATOM 785 C C . GLU A 1 98 ? -13.458 7.289 1.274 1.00 94.94 98 GLU A C 1
ATOM 787 O O . GLU A 1 98 ? -13.153 7.195 0.090 1.00 94.94 98 GLU A O 1
ATOM 792 N N . GLU A 1 99 ? -13.014 8.299 2.024 1.00 95.38 99 GLU A N 1
ATOM 793 C CA . GLU A 1 99 ? -12.153 9.362 1.490 1.00 95.38 99 GLU A CA 1
ATOM 794 C C . GLU A 1 99 ? -10.777 8.830 1.067 1.00 95.38 99 GLU A C 1
ATOM 796 O O . GLU A 1 99 ? -10.244 9.226 0.028 1.00 95.38 99 GLU A O 1
ATOM 801 N N . ALA A 1 100 ? -10.213 7.888 1.829 1.00 95.75 100 ALA A N 1
ATOM 802 C CA . ALA A 1 100 ? -8.965 7.227 1.458 1.00 95.75 100 ALA A CA 1
ATOM 803 C C . ALA A 1 100 ? -9.103 6.448 0.137 1.00 95.75 100 ALA A C 1
ATOM 805 O O . ALA A 1 100 ? -8.221 6.526 -0.721 1.00 95.75 100 ALA A O 1
ATOM 806 N N . ALA A 1 101 ? -10.220 5.737 -0.049 1.00 97.56 101 ALA A N 1
ATOM 807 C CA . ALA A 1 101 ? -10.523 5.031 -1.291 1.00 97.56 101 ALA A CA 1
ATOM 808 C C . ALA A 1 101 ? -10.739 5.998 -2.467 1.00 97.56 101 ALA A C 1
ATOM 810 O O . ALA A 1 101 ? -10.174 5.788 -3.538 1.00 97.56 101 ALA A O 1
ATOM 811 N N . GLN A 1 102 ? -11.469 7.096 -2.261 1.00 97.12 102 GLN A N 1
ATOM 812 C CA . GLN A 1 102 ? -11.678 8.126 -3.285 1.00 97.12 102 GLN A CA 1
ATOM 813 C C . GLN A 1 102 ? -10.372 8.802 -3.717 1.00 97.12 102 GLN A C 1
ATOM 815 O O . GLN A 1 102 ? -10.188 9.101 -4.896 1.00 97.12 102 GLN A O 1
ATOM 820 N N . ASN A 1 103 ? -9.446 9.051 -2.788 1.00 95.75 103 ASN A N 1
ATOM 821 C CA . ASN A 1 103 ? -8.126 9.582 -3.131 1.00 95.75 103 ASN A CA 1
ATOM 822 C C . ASN A 1 103 ? -7.340 8.617 -4.016 1.00 95.75 103 ASN A C 1
ATOM 824 O O . ASN A 1 103 ? -6.713 9.046 -4.985 1.00 95.75 103 ASN A O 1
ATOM 828 N N . ALA A 1 104 ? -7.402 7.323 -3.705 1.00 97.38 104 ALA A N 1
ATOM 829 C CA . ALA A 1 104 ? -6.767 6.299 -4.514 1.00 97.38 104 ALA A CA 1
ATOM 830 C C . ALA A 1 104 ? -7.402 6.204 -5.916 1.00 97.38 104 ALA A C 1
ATOM 832 O O . ALA A 1 104 ? -6.678 6.169 -6.906 1.00 97.38 104 ALA A O 1
ATOM 833 N N . GLU A 1 105 ? -8.734 6.260 -6.023 1.00 97.75 105 GLU A N 1
ATOM 834 C CA . GLU A 1 105 ? -9.453 6.277 -7.308 1.00 97.75 105 GLU A CA 1
ATOM 835 C C . GLU A 1 105 ? -9.078 7.494 -8.166 1.00 97.75 105 GLU A C 1
ATOM 837 O O . GLU A 1 105 ? -8.718 7.333 -9.330 1.00 97.75 105 GLU A O 1
ATOM 842 N N . LYS A 1 106 ? -9.025 8.699 -7.585 1.00 96.62 106 LYS A N 1
ATOM 843 C CA . LYS A 1 106 ? -8.582 9.918 -8.293 1.00 96.62 106 LYS A CA 1
ATOM 844 C C . LYS A 1 106 ? -7.161 9.801 -8.851 1.00 96.62 106 LYS A C 1
ATOM 846 O O . LYS A 1 106 ? -6.855 10.376 -9.898 1.00 96.62 106 LYS A O 1
ATOM 851 N N . LEU A 1 107 ? -6.276 9.099 -8.139 1.00 95.69 107 LEU A N 1
ATOM 852 C CA . LEU A 1 107 ? -4.908 8.846 -8.591 1.00 95.69 107 LEU A CA 1
ATOM 853 C C . LEU A 1 107 ? -4.844 7.743 -9.651 1.00 95.69 107 LEU A C 1
ATOM 855 O O . LEU A 1 107 ? -3.989 7.827 -10.522 1.00 95.69 107 LEU A O 1
ATOM 859 N N . ILE A 1 108 ? -5.752 6.765 -9.639 1.00 96.44 108 ILE A N 1
ATOM 860 C CA . ILE A 1 108 ? -5.905 5.806 -10.745 1.00 96.44 108 ILE A CA 1
ATOM 861 C C . ILE A 1 108 ? -6.384 6.516 -12.015 1.00 96.44 108 ILE A C 1
ATOM 863 O O . ILE A 1 108 ? -5.879 6.229 -13.095 1.00 96.44 108 ILE A O 1
ATOM 867 N N . GLU A 1 109 ? -7.327 7.452 -11.900 1.00 96.50 109 GLU A N 1
ATOM 868 C CA . GLU A 1 109 ? -7.826 8.236 -13.038 1.00 96.50 109 GLU A CA 1
ATOM 869 C C . GLU A 1 109 ? -6.744 9.146 -13.635 1.00 96.50 109 GLU A C 1
ATOM 871 O O . GLU A 1 109 ? -6.753 9.428 -14.830 1.00 96.50 109 GLU A O 1
ATOM 876 N N . ASN A 1 110 ? -5.802 9.613 -12.809 1.00 94.56 110 ASN A N 1
ATOM 877 C CA . ASN A 1 110 ? -4.758 10.557 -13.208 1.00 94.56 110 ASN A CA 1
ATOM 878 C C . ASN A 1 110 ? -3.375 10.142 -12.666 1.00 94.56 110 ASN A C 1
ATOM 880 O O . ASN A 1 110 ? -2.777 10.877 -11.869 1.00 94.56 110 ASN A O 1
ATOM 884 N N . PRO A 1 111 ? -2.820 9.001 -13.110 1.00 92.12 111 PRO A N 1
ATOM 885 C CA . PRO A 1 111 ? -1.650 8.378 -12.485 1.00 92.12 111 PRO A CA 1
ATOM 886 C C . PRO A 1 111 ? -0.385 9.232 -12.593 1.00 92.12 111 PRO A C 1
ATOM 888 O O . PRO A 1 111 ? 0.445 9.242 -11.685 1.00 92.12 111 PRO A O 1
ATOM 891 N N . HIS A 1 112 ? -0.265 10.039 -13.649 1.00 90.50 112 HIS A N 1
ATOM 892 C CA . HIS A 1 112 ? 0.852 10.968 -13.832 1.00 90.50 112 HIS A CA 1
ATOM 893 C C . HIS A 1 112 ? 0.968 12.017 -12.715 1.00 90.50 112 HIS A C 1
ATOM 895 O O . HIS A 1 112 ? 2.055 12.546 -12.496 1.00 90.50 112 HIS A O 1
ATOM 901 N N . ARG A 1 113 ? -0.116 12.301 -11.974 1.00 90.75 113 ARG A N 1
ATOM 902 C CA . ARG A 1 113 ? -0.092 13.236 -10.836 1.00 90.75 113 ARG A CA 1
ATOM 903 C C . ARG A 1 113 ? 0.685 12.706 -9.634 1.00 90.75 113 ARG A C 1
ATOM 905 O O . ARG A 1 113 ? 1.064 13.505 -8.783 1.00 90.75 113 ARG A O 1
ATOM 912 N N . TRP A 1 114 ? 0.898 11.394 -9.552 1.00 91.56 114 TRP A N 1
ATOM 913 C CA . TRP A 1 114 ? 1.690 10.775 -8.491 1.00 91.56 114 TRP A CA 1
ATOM 914 C C . TRP A 1 114 ? 3.202 10.921 -8.725 1.00 91.56 114 TRP A C 1
ATOM 916 O O . TRP A 1 114 ? 3.978 11.053 -7.781 1.00 91.56 114 TRP A O 1
ATOM 926 N N . GLY A 1 115 ? 3.620 10.951 -9.992 1.00 90.94 115 GLY A N 1
ATOM 927 C CA . GLY A 1 115 ? 5.022 11.058 -10.388 1.00 90.94 115 GLY A CA 1
ATOM 928 C C . GLY A 1 115 ? 5.752 9.710 -10.499 1.00 90.94 115 GLY A C 1
ATOM 929 O O . GLY A 1 115 ? 5.161 8.650 -10.280 1.00 90.94 115 GLY A O 1
ATOM 930 N N . PRO A 1 116 ? 7.039 9.737 -10.894 1.00 90.31 116 PRO A N 1
ATOM 931 C CA . PRO A 1 116 ? 7.841 8.538 -11.114 1.00 90.31 116 PRO A CA 1
ATOM 932 C C . PRO A 1 116 ? 8.286 7.899 -9.797 1.00 90.31 116 PRO A C 1
ATOM 934 O O . PRO A 1 116 ? 8.396 8.567 -8.769 1.00 90.31 116 PRO A O 1
ATOM 937 N N . TYR A 1 117 ? 8.588 6.604 -9.845 1.00 91.62 117 TYR A N 1
ATOM 938 C CA . TYR A 1 117 ? 9.024 5.848 -8.676 1.00 91.62 117 TYR A CA 1
ATOM 939 C C . TYR A 1 117 ? 10.366 6.342 -8.119 1.00 91.62 117 TYR A C 1
ATOM 941 O O . TYR A 1 117 ? 11.333 6.506 -8.863 1.00 91.62 117 TYR A O 1
ATOM 949 N N . ASP A 1 118 ? 10.443 6.465 -6.795 1.00 86.25 118 ASP A N 1
ATOM 950 C CA . ASP A 1 118 ? 11.655 6.748 -6.028 1.00 86.25 118 ASP A CA 1
ATOM 951 C C . ASP A 1 118 ? 11.731 5.830 -4.798 1.00 86.25 118 ASP A C 1
ATOM 953 O O . ASP A 1 118 ? 10.752 5.650 -4.070 1.00 86.25 118 ASP A O 1
ATOM 957 N N . LEU A 1 119 ? 12.906 5.244 -4.551 1.00 81.75 119 LEU A N 1
ATOM 958 C CA . LEU A 1 119 ? 13.097 4.253 -3.487 1.00 81.75 119 LEU A CA 1
ATOM 959 C C . LEU A 1 119 ? 12.907 4.816 -2.074 1.00 81.75 119 LEU A C 1
ATOM 961 O O . LEU A 1 119 ? 12.499 4.070 -1.178 1.00 81.75 119 LEU A O 1
ATOM 965 N N . LEU A 1 120 ? 13.217 6.094 -1.869 1.00 80.12 120 LEU A N 1
ATOM 966 C CA . LEU A 1 120 ? 13.262 6.744 -0.565 1.00 80.12 120 LEU A CA 1
ATOM 967 C C . LEU A 1 120 ? 12.022 7.595 -0.279 1.00 80.12 120 LEU A C 1
ATOM 969 O O . LEU A 1 120 ? 11.693 7.749 0.893 1.00 80.12 120 LEU A O 1
ATOM 973 N N . ALA A 1 121 ? 11.337 8.118 -1.299 1.00 71.00 121 ALA A N 1
ATOM 974 C CA . ALA A 1 121 ? 10.282 9.120 -1.115 1.00 71.00 121 ALA A CA 1
ATOM 975 C C . ALA A 1 121 ? 8.997 8.899 -1.934 1.00 71.00 121 ALA A C 1
ATOM 977 O O . ALA A 1 121 ? 7.949 9.410 -1.546 1.00 71.00 121 ALA A O 1
ATOM 978 N N . ASN A 1 122 ? 9.041 8.169 -3.055 1.00 85.19 122 ASN A N 1
ATOM 979 C CA . ASN A 1 122 ? 7.883 7.998 -3.942 1.00 85.19 122 ASN A CA 1
ATOM 980 C C . ASN A 1 122 ? 7.712 6.542 -4.379 1.00 85.19 122 ASN A C 1
ATOM 982 O O . ASN A 1 122 ? 7.885 6.190 -5.541 1.00 85.19 122 ASN A O 1
ATOM 986 N N . ASN A 1 123 ? 7.411 5.676 -3.419 1.00 88.88 123 ASN A N 1
ATOM 987 C CA . ASN A 1 123 ? 7.199 4.242 -3.621 1.00 88.88 123 ASN A CA 1
ATOM 988 C C . ASN A 1 123 ? 5.776 3.840 -3.190 1.00 88.88 123 ASN A C 1
ATOM 990 O O . ASN A 1 123 ? 4.934 4.696 -2.902 1.00 88.88 123 ASN A O 1
ATOM 994 N N . CYS A 1 124 ? 5.490 2.534 -3.160 1.00 93.56 124 CYS A N 1
ATOM 995 C CA . CYS A 1 124 ? 4.160 2.036 -2.812 1.00 93.56 124 CYS A CA 1
ATOM 996 C C . CYS A 1 124 ? 3.722 2.425 -1.395 1.00 93.56 124 CYS A C 1
ATOM 998 O O . CYS A 1 124 ? 2.546 2.711 -1.181 1.00 93.56 124 CYS A O 1
ATOM 1000 N N . GLU A 1 125 ? 4.651 2.505 -0.441 1.00 92.94 125 GLU A N 1
ATOM 1001 C CA . GLU A 1 125 ? 4.337 2.864 0.939 1.00 92.94 125 GLU A CA 1
ATOM 1002 C C . GLU A 1 125 ? 3.941 4.338 1.062 1.00 92.94 125 GLU A C 1
ATOM 1004 O O . GLU A 1 125 ? 2.966 4.669 1.736 1.00 92.94 125 GLU A O 1
ATOM 1009 N N . HIS A 1 126 ? 4.640 5.228 0.352 1.00 91.81 126 HIS A N 1
ATOM 1010 C CA . HIS A 1 126 ? 4.283 6.647 0.307 1.00 91.81 126 HIS A CA 1
ATOM 1011 C C . HIS A 1 126 ? 2.928 6.866 -0.370 1.00 91.81 126 HIS A C 1
ATOM 1013 O O . HIS A 1 126 ? 2.117 7.642 0.135 1.00 91.81 126 HIS A O 1
ATOM 1019 N N . PHE A 1 127 ? 2.655 6.147 -1.463 1.00 95.62 127 PHE A N 1
ATOM 1020 C CA . PHE A 1 127 ? 1.357 6.168 -2.140 1.00 95.62 127 PHE A CA 1
ATOM 1021 C C . PHE A 1 127 ? 0.220 5.794 -1.201 1.00 95.62 127 PHE A C 1
ATOM 1023 O O . PHE A 1 127 ? -0.730 6.562 -1.014 1.00 95.62 127 PHE A O 1
ATOM 1030 N N . ALA A 1 128 ? 0.335 4.630 -0.573 1.00 94.94 128 ALA A N 1
ATOM 1031 C CA . ALA A 1 128 ? -0.739 4.088 0.230 1.00 94.94 128 ALA A CA 1
ATOM 1032 C C . ALA A 1 128 ? -0.958 4.936 1.501 1.00 94.94 128 ALA A C 1
ATOM 1034 O O . ALA A 1 128 ? -2.098 5.251 1.850 1.00 94.94 128 ALA A O 1
ATOM 1035 N N . MET A 1 129 ? 0.118 5.431 2.126 1.00 92.56 129 MET A N 1
ATOM 1036 C CA . MET A 1 129 ? 0.027 6.354 3.262 1.00 92.56 129 MET A CA 1
ATOM 1037 C C . MET A 1 129 ? -0.551 7.720 2.882 1.00 92.56 129 MET A C 1
ATOM 1039 O O . MET A 1 129 ? -1.378 8.251 3.627 1.00 92.56 129 MET A O 1
ATOM 1043 N N . LYS A 1 130 ? -0.189 8.290 1.727 1.00 92.62 130 LYS A N 1
ATOM 1044 C CA . LYS A 1 130 ? -0.763 9.557 1.245 1.00 92.62 130 LYS A CA 1
ATOM 1045 C C . LYS A 1 130 ? -2.255 9.422 0.967 1.00 92.62 130 LYS A C 1
ATOM 1047 O O . LYS A 1 130 ? -3.009 10.321 1.331 1.00 92.62 130 LYS A O 1
ATOM 1052 N N . CYS A 1 131 ? -2.695 8.297 0.402 1.00 94.88 131 CYS A N 1
ATOM 1053 C CA . CYS A 1 131 ? -4.120 8.007 0.247 1.00 94.88 131 CYS A CA 1
ATOM 1054 C C . CYS A 1 131 ? -4.814 7.891 1.608 1.00 94.88 131 CYS A C 1
ATOM 1056 O O . CYS A 1 131 ? -5.861 8.498 1.812 1.00 94.88 131 CYS A O 1
ATOM 1058 N N . LYS A 1 132 ? -4.211 7.164 2.560 1.00 94.19 132 LYS A N 1
ATOM 1059 C CA . LYS A 1 132 ? -4.803 6.898 3.878 1.00 94.19 132 LYS A CA 1
ATOM 1060 C C . LYS A 1 132 ? -4.879 8.125 4.790 1.00 94.19 132 LYS A C 1
ATOM 1062 O O . LYS A 1 132 ? -5.792 8.221 5.604 1.00 94.19 132 LYS A O 1
ATOM 1067 N N . THR A 1 133 ? -3.928 9.047 4.676 1.00 90.44 133 THR A N 1
ATOM 1068 C CA . THR A 1 133 ? -3.761 10.177 5.612 1.00 90.44 133 THR A CA 1
ATOM 1069 C C . THR A 1 133 ? -4.007 11.545 4.976 1.00 90.44 133 THR A C 1
ATOM 1071 O O . THR A 1 133 ? -4.109 12.543 5.684 1.00 90.44 133 THR A O 1
ATOM 1074 N N . GLY A 1 134 ? -4.061 11.625 3.643 1.00 89.75 134 GLY A N 1
ATOM 1075 C CA . GLY A 1 134 ? -4.178 12.876 2.890 1.00 89.75 134 GLY A CA 1
ATOM 1076 C C . GLY A 1 134 ? -2.893 13.712 2.838 1.00 89.75 134 GLY A C 1
ATOM 1077 O O . GLY A 1 134 ? -2.794 14.651 2.044 1.00 89.75 134 GLY A O 1
ATOM 1078 N N . VAL A 1 135 ? -1.860 13.371 3.610 1.00 86.81 135 VAL A N 1
ATOM 1079 C CA . VAL A 1 135 ? -0.618 14.151 3.743 1.00 86.81 135 VAL A CA 1
ATOM 1080 C C . VAL A 1 135 ? 0.608 13.347 3.330 1.00 86.81 135 VAL A C 1
ATOM 1082 O O . VAL A 1 135 ? 0.580 12.121 3.278 1.00 86.81 135 VAL A O 1
ATOM 1085 N N . ALA A 1 136 ? 1.684 14.048 2.968 1.00 85.12 136 ALA A N 1
ATOM 1086 C CA . ALA A 1 136 ? 2.964 13.380 2.765 1.00 85.12 136 ALA A CA 1
ATOM 1087 C C . ALA A 1 136 ? 3.497 12.896 4.120 1.00 85.12 136 ALA A C 1
ATOM 1089 O O . ALA A 1 136 ? 3.322 13.568 5.141 1.00 85.12 136 ALA A O 1
ATOM 1090 N N . VAL A 1 137 ? 4.140 11.733 4.121 1.00 82.44 137 VAL A N 1
ATOM 1091 C CA . VAL A 1 137 ? 4.736 11.136 5.318 1.00 82.44 137 VAL A CA 1
ATOM 1092 C C . VAL A 1 137 ? 6.247 11.087 5.172 1.00 82.44 137 VAL A C 1
ATOM 1094 O O . VAL A 1 137 ? 6.763 10.942 4.065 1.00 82.44 137 VAL A O 1
ATOM 1097 N N . SER A 1 138 ? 6.959 11.243 6.285 1.00 82.94 138 SER A N 1
ATOM 1098 C CA . SER A 1 138 ? 8.418 11.214 6.278 1.00 82.94 138 SER A CA 1
ATOM 1099 C C . SER A 1 138 ? 8.966 9.789 6.139 1.00 82.94 138 SER A C 1
ATOM 1101 O O . SER A 1 138 ? 8.305 8.802 6.477 1.00 82.94 138 SER A O 1
ATOM 1103 N N . PHE A 1 139 ? 10.229 9.680 5.726 1.00 83.06 139 PHE A N 1
ATOM 1104 C CA . PHE A 1 139 ? 10.930 8.399 5.624 1.00 83.06 139 PHE A CA 1
ATOM 1105 C C . PHE A 1 139 ? 10.942 7.611 6.946 1.00 83.06 139 PHE A C 1
ATOM 1107 O O . PHE A 1 139 ? 10.803 6.390 6.942 1.00 83.06 139 PHE A O 1
ATOM 1114 N N . GLN A 1 140 ? 11.053 8.288 8.094 1.00 83.00 140 GLN A N 1
ATOM 1115 C CA . GLN A 1 140 ? 11.043 7.648 9.416 1.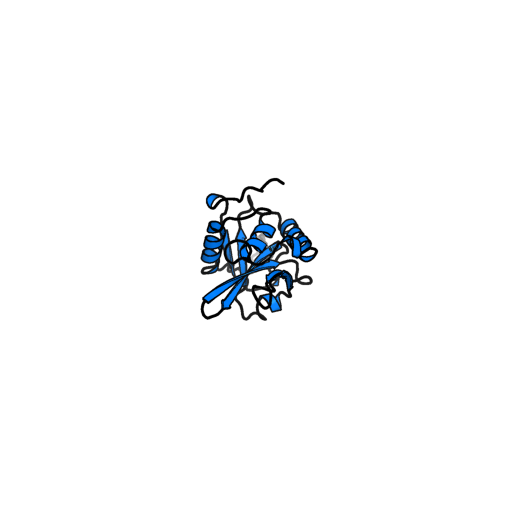00 83.00 140 GLN A CA 1
ATOM 1116 C C . GLN A 1 140 ? 9.710 6.946 9.712 1.00 83.00 140 GLN A C 1
ATOM 1118 O O . GLN A 1 140 ? 9.705 5.853 10.279 1.00 83.00 140 GLN A O 1
ATOM 1123 N N . VAL A 1 141 ? 8.584 7.541 9.299 1.00 84.38 141 VAL A N 1
ATOM 1124 C CA . VAL A 1 141 ? 7.255 6.921 9.428 1.00 84.38 141 VAL A CA 1
ATOM 1125 C C . VAL A 1 141 ? 7.185 5.647 8.584 1.00 84.38 141 VAL A C 1
ATOM 1127 O O . VAL A 1 141 ? 6.716 4.616 9.064 1.00 84.38 141 VAL A O 1
ATOM 1130 N N . ILE A 1 142 ? 7.721 5.678 7.360 1.00 87.00 142 ILE A N 1
ATOM 1131 C CA . ILE A 1 142 ? 7.779 4.502 6.479 1.00 87.00 142 ILE A CA 1
ATOM 1132 C C . ILE A 1 142 ? 8.659 3.386 7.059 1.00 87.00 142 ILE A C 1
ATOM 1134 O O . ILE A 1 142 ? 8.298 2.214 6.964 1.00 87.00 142 ILE A O 1
ATOM 1138 N N . GLN A 1 143 ? 9.785 3.714 7.697 1.00 85.69 143 GLN A N 1
ATOM 1139 C CA . GLN A 1 143 ? 10.630 2.703 8.347 1.00 85.69 143 GLN A CA 1
ATOM 1140 C C . GLN A 1 143 ? 9.890 1.984 9.477 1.00 85.69 143 GLN A C 1
ATOM 1142 O O . GLN A 1 143 ? 9.859 0.756 9.516 1.00 85.69 143 GLN A O 1
ATOM 1147 N N . ARG A 1 144 ? 9.201 2.738 10.334 1.00 83.19 144 ARG A N 1
ATOM 1148 C CA . ARG A 1 144 ? 8.371 2.178 11.410 1.00 83.19 144 ARG A CA 1
ATOM 1149 C C . ARG A 1 144 ? 7.230 1.325 10.881 1.00 83.19 144 ARG A C 1
ATOM 1151 O O . ARG A 1 144 ? 6.980 0.244 11.403 1.00 83.19 144 ARG A O 1
ATOM 1158 N N . LEU A 1 145 ? 6.583 1.767 9.806 1.00 88.06 145 LEU A N 1
ATOM 1159 C CA . LEU A 1 145 ? 5.574 0.973 9.117 1.00 88.06 145 LEU A CA 1
ATOM 1160 C C . LEU A 1 145 ? 6.136 -0.390 8.682 1.00 88.06 145 LEU A C 1
ATOM 1162 O O . LEU A 1 145 ? 5.522 -1.419 8.952 1.00 88.06 145 LEU A O 1
ATOM 1166 N N . ARG A 1 146 ? 7.325 -0.418 8.066 1.00 88.25 146 ARG A N 1
ATOM 1167 C CA . ARG A 1 146 ? 7.995 -1.667 7.663 1.00 88.25 146 ARG A CA 1
ATOM 1168 C C . ARG A 1 146 ? 8.344 -2.561 8.855 1.00 88.25 146 ARG A C 1
ATOM 1170 O O . ARG A 1 146 ? 8.243 -3.778 8.736 1.00 88.25 146 ARG A O 1
ATOM 1177 N N . GLU A 1 147 ? 8.731 -1.993 9.994 1.00 87.19 147 GLU A N 1
ATOM 1178 C CA . GLU A 1 147 ? 8.970 -2.753 11.230 1.00 87.19 147 GLU A CA 1
ATOM 1179 C C . GLU A 1 147 ? 7.683 -3.394 11.765 1.00 87.19 147 GLU A C 1
ATOM 1181 O O . GLU A 1 147 ? 7.675 -4.592 12.055 1.00 87.19 147 GLU A O 1
ATOM 1186 N N . CYS A 1 148 ? 6.577 -2.642 11.816 1.00 86.44 148 CYS A N 1
ATOM 1187 C CA . CYS A 1 148 ? 5.266 -3.147 12.235 1.00 86.44 148 CYS A CA 1
ATOM 1188 C C . CYS A 1 148 ? 4.769 -4.294 11.346 1.00 86.44 148 CYS A C 1
ATOM 1190 O O . CYS A 1 148 ? 4.069 -5.186 11.815 1.00 86.44 148 CYS A O 1
ATOM 1192 N N . LEU A 1 149 ? 5.119 -4.296 10.061 1.00 89.50 149 LEU A N 1
ATOM 1193 C CA . LEU A 1 149 ? 4.699 -5.342 9.131 1.00 89.50 149 LEU A CA 1
ATOM 1194 C C . LEU A 1 149 ? 5.416 -6.682 9.341 1.00 89.50 149 LEU A C 1
ATOM 1196 O O . LEU A 1 149 ? 4.862 -7.719 8.986 1.00 89.50 149 LEU A O 1
ATOM 1200 N N . LYS A 1 150 ? 6.608 -6.695 9.951 1.00 86.62 150 LYS A N 1
ATOM 1201 C CA . LYS A 1 150 ? 7.346 -7.943 10.216 1.00 86.62 150 LYS A CA 1
ATOM 1202 C C . LYS A 1 150 ? 6.646 -8.811 11.266 1.00 86.62 150 LYS A C 1
ATOM 1204 O O . LYS A 1 150 ? 6.613 -10.031 11.117 1.00 86.62 150 LYS A O 1
ATOM 1209 N N . ASN A 1 151 ? 6.037 -8.179 12.273 1.00 83.00 151 ASN A N 1
ATOM 1210 C CA . ASN A 1 151 ? 5.399 -8.843 13.414 1.00 83.00 151 ASN A CA 1
ATOM 1211 C C . ASN A 1 151 ? 3.944 -8.368 13.613 1.00 83.00 151 ASN A C 1
ATOM 1213 O O . ASN A 1 151 ? 3.662 -7.668 14.588 1.00 83.00 151 ASN A O 1
ATOM 1217 N N . PRO A 1 152 ? 3.017 -8.715 12.701 1.00 79.94 152 PRO A N 1
ATOM 1218 C CA . PRO A 1 152 ? 1.625 -8.298 12.813 1.00 79.94 152 PRO A CA 1
ATOM 1219 C C . PRO A 1 152 ? 0.906 -8.989 13.971 1.00 79.94 152 PRO A C 1
ATOM 1221 O O . PRO A 1 152 ? 1.142 -10.165 14.263 1.00 79.94 152 PRO A O 1
ATOM 1224 N N . LEU A 1 153 ? -0.021 -8.266 14.600 1.00 78.00 153 LEU A N 1
ATOM 1225 C CA . LEU A 1 153 ? -0.893 -8.817 15.628 1.00 78.00 153 LEU A CA 1
ATOM 1226 C C . LEU A 1 153 ? -1.764 -9.928 15.031 1.00 78.00 153 LEU A C 1
ATOM 1228 O O . LEU A 1 153 ? -2.349 -9.794 13.953 1.00 78.00 153 LEU A O 1
ATOM 1232 N N . GLN A 1 154 ? -1.883 -11.028 15.768 1.00 62.19 154 GLN A N 1
ATOM 1233 C CA . GLN A 1 154 ? -2.843 -12.076 15.453 1.00 62.19 154 GLN A CA 1
ATOM 1234 C C . GLN A 1 154 ? -4.170 -11.737 16.123 1.00 62.19 154 GLN A C 1
ATOM 1236 O O . GLN A 1 154 ? -4.344 -11.974 17.318 1.00 62.19 154 GLN A O 1
ATOM 1241 N N . ILE A 1 155 ? -5.119 -11.184 15.368 1.00 56.66 155 ILE A N 1
ATOM 1242 C CA . ILE A 1 155 ? -6.481 -11.029 15.879 1.00 56.66 155 ILE A CA 1
ATOM 1243 C C . ILE A 1 155 ? -7.245 -12.321 15.605 1.00 56.66 155 ILE A C 1
ATOM 1245 O O . ILE A 1 155 ? -7.816 -12.513 14.532 1.00 56.66 155 ILE A O 1
ATOM 1249 N N . ILE A 1 156 ? -7.281 -13.209 16.601 1.00 46.69 156 ILE A N 1
ATOM 1250 C CA . ILE A 1 156 ? -8.211 -14.341 16.613 1.00 46.69 156 ILE A CA 1
ATOM 1251 C C . ILE A 1 156 ? -9.608 -13.763 16.848 1.00 46.69 156 ILE A C 1
ATOM 1253 O O . ILE A 1 156 ? -10.024 -13.513 17.980 1.00 46.69 156 ILE A O 1
ATOM 1257 N N . ARG A 1 157 ? -10.343 -13.510 15.764 1.00 45.81 157 ARG A N 1
ATOM 1258 C CA . ARG A 1 157 ? -11.772 -13.219 15.855 1.00 45.81 157 ARG A CA 1
ATOM 1259 C C . ARG A 1 157 ? -12.491 -14.530 16.143 1.00 45.81 157 ARG A C 1
ATOM 1261 O O . ARG A 1 157 ? -12.796 -15.278 15.221 1.00 45.81 157 ARG A O 1
ATOM 1268 N N . TYR A 1 158 ? -12.776 -14.801 17.415 1.00 36.06 158 TYR A N 1
ATOM 1269 C CA . TYR A 1 158 ? -13.831 -15.753 17.742 1.00 36.06 158 TYR A CA 1
ATOM 1270 C C . TYR A 1 158 ? -15.102 -15.252 17.056 1.00 36.06 158 TYR A C 1
ATOM 1272 O O . TYR A 1 158 ? -15.572 -14.149 17.343 1.00 36.06 158 TYR A O 1
ATOM 1280 N N . ALA A 1 159 ? -15.615 -16.018 16.093 1.00 42.34 159 ALA A N 1
ATOM 1281 C CA . ALA A 1 159 ? -16.955 -15.795 15.584 1.00 42.34 159 ALA A CA 1
ATOM 1282 C C . ALA A 1 159 ? -17.880 -15.890 16.798 1.00 42.34 159 ALA A C 1
ATOM 1284 O O . ALA A 1 159 ? -18.041 -16.966 17.370 1.00 42.34 159 ALA A O 1
ATOM 1285 N N . GLY A 1 160 ? -18.390 -14.746 17.255 1.00 39.47 160 GLY A N 1
ATOM 1286 C CA . GLY A 1 160 ? -19.358 -14.712 18.333 1.00 39.47 160 GLY A CA 1
ATOM 1287 C C . GLY A 1 160 ? -20.515 -15.614 17.937 1.00 39.47 160 GLY A C 1
ATOM 1288 O O . GLY A 1 160 ? -21.214 -15.327 16.966 1.00 39.47 160 GLY A O 1
ATOM 1289 N N . ALA A 1 161 ? -20.681 -16.713 18.669 1.00 40.62 161 ALA A N 1
ATOM 1290 C CA . ALA A 1 161 ? -21.953 -17.392 18.745 1.00 40.62 161 ALA A CA 1
ATOM 1291 C C . ALA A 1 161 ? -22.964 -16.327 19.172 1.00 40.62 161 ALA A C 1
ATOM 1293 O O . ALA A 1 161 ? -22.870 -15.775 20.270 1.00 40.62 161 ALA A O 1
ATOM 1294 N N . SER A 1 162 ? -23.862 -15.962 18.263 1.00 43.25 162 SER A N 1
ATOM 1295 C CA . SER A 1 162 ? -24.975 -15.078 18.561 1.00 43.25 162 SER A CA 1
ATOM 1296 C C . SER A 1 162 ? -25.742 -15.692 19.728 1.00 43.25 162 SER A C 1
ATOM 1298 O O . SER A 1 162 ? -26.254 -16.807 19.648 1.00 43.25 162 SER A O 1
ATOM 1300 N N . SER A 1 163 ? -25.775 -14.956 20.827 1.00 44.16 163 SER A N 1
ATOM 1301 C CA . SER A 1 163 ? -26.538 -15.222 22.031 1.00 44.16 163 SER A CA 1
ATOM 1302 C C . SER A 1 163 ? -28.029 -15.351 21.711 1.00 44.16 163 SER A C 1
ATOM 1304 O O . SER A 1 163 ? -28.727 -14.362 21.500 1.00 44.16 163 SER A O 1
ATOM 1306 N N . GLY A 1 164 ? -28.533 -16.583 21.712 1.00 40.00 164 GLY A N 1
ATOM 1307 C CA . GLY A 1 164 ? -29.959 -16.878 21.791 1.00 40.00 164 GLY A CA 1
ATOM 1308 C C . GLY A 1 164 ? -30.383 -17.081 23.244 1.00 40.00 164 GLY A C 1
ATOM 1309 O O . GLY A 1 164 ? -30.318 -18.195 23.741 1.00 40.00 164 GLY A O 1
ATOM 1310 N N . GLY A 1 165 ? -30.800 -15.996 23.900 1.00 37.44 165 GLY A N 1
ATOM 1311 C CA . GLY A 1 165 ? -31.839 -15.988 24.939 1.00 37.44 165 GLY A CA 1
ATOM 1312 C C . GLY A 1 165 ? -31.588 -16.738 26.252 1.00 37.44 165 GLY A C 1
ATOM 1313 O O . GLY A 1 165 ? -31.897 -17.916 26.388 1.00 37.44 165 GLY A O 1
ATOM 1314 N N . VAL A 1 166 ? -31.197 -15.984 27.280 1.00 45.59 166 VAL A N 1
ATOM 1315 C CA . VAL A 1 166 ? -31.439 -16.333 28.686 1.00 45.59 166 VAL A CA 1
ATOM 1316 C C . VAL A 1 166 ? -32.951 -16.267 28.935 1.00 45.59 166 VAL A C 1
ATOM 1318 O O . VAL A 1 166 ? -33.518 -15.185 29.058 1.00 45.59 166 VAL A O 1
ATOM 1321 N N . GLY A 1 167 ? -33.620 -17.418 28.967 1.00 36.41 167 GLY A N 1
ATOM 1322 C CA . GLY A 1 167 ? -35.005 -17.544 29.419 1.00 36.41 167 GLY A CA 1
ATOM 1323 C C . GLY A 1 167 ? -35.057 -17.832 30.917 1.00 36.41 167 GLY A C 1
ATOM 1324 O O . GLY A 1 167 ? -35.181 -18.985 31.313 1.00 36.41 167 GLY A O 1
ATOM 1325 N N . SER A 1 168 ? -34.963 -16.795 31.749 1.00 39.59 168 SER A N 1
ATOM 1326 C CA . SER A 1 168 ? -35.337 -16.880 33.166 1.00 39.59 168 SER A CA 1
ATOM 1327 C C . SER A 1 168 ? -36.825 -16.557 33.294 1.00 39.59 168 SER A C 1
ATOM 1329 O O . SER A 1 168 ? -37.222 -15.404 33.150 1.00 39.59 168 SER A O 1
ATOM 1331 N N . GLY A 1 169 ? -37.650 -17.570 33.559 1.00 38.34 169 GLY A N 1
ATOM 1332 C CA . GLY A 1 169 ? -39.083 -17.431 33.817 1.00 38.34 169 GLY A CA 1
ATOM 1333 C C . GLY A 1 169 ? -39.558 -18.511 34.785 1.00 38.34 169 GLY A C 1
ATOM 1334 O O . GLY A 1 169 ? -39.593 -19.685 34.444 1.00 38.34 169 GLY A O 1
ATOM 1335 N N . PHE A 1 170 ? -39.865 -18.081 36.0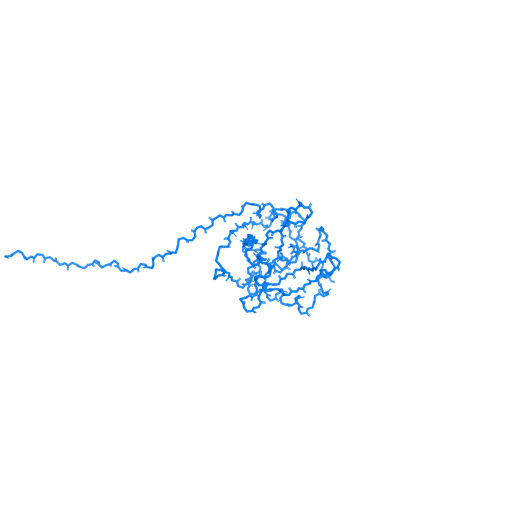06 1.00 42.16 170 PHE A N 1
ATOM 1336 C CA . PHE A 1 170 ? -40.349 -18.841 37.157 1.00 42.16 170 PHE A CA 1
ATOM 1337 C C . PHE A 1 170 ? -41.474 -19.853 36.856 1.00 42.16 170 PHE A C 1
ATOM 1339 O O . PHE A 1 170 ? -42.473 -19.512 36.230 1.00 42.16 170 PHE A O 1
ATOM 1346 N N . GLY A 1 171 ? -41.366 -21.050 37.442 1.00 34.69 171 GLY A N 1
ATOM 1347 C CA . GLY A 1 171 ? -42.448 -22.028 37.581 1.00 34.69 171 GLY A CA 1
ATOM 1348 C C . GLY A 1 171 ? -42.263 -22.833 38.868 1.00 34.69 171 GLY A C 1
ATOM 1349 O O . GLY A 1 171 ? -41.502 -23.791 38.914 1.00 34.69 171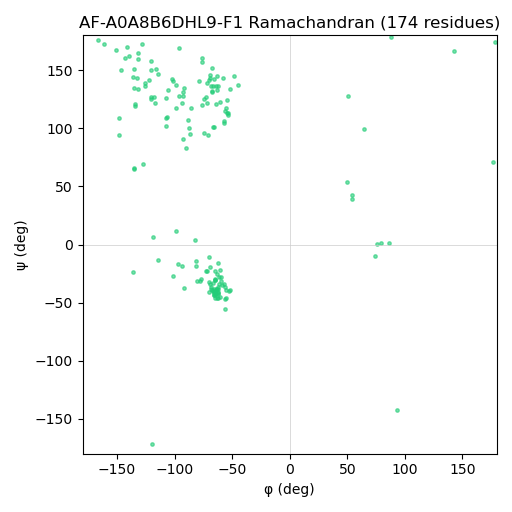 GLY A O 1
ATOM 1350 N N . SER A 1 172 ? -42.914 -22.371 39.930 1.00 38.06 172 SER A N 1
ATOM 1351 C CA . SER A 1 172 ? -42.936 -22.947 41.275 1.00 38.06 172 SER A CA 1
ATOM 1352 C C . SER A 1 172 ? -43.895 -24.144 41.372 1.00 38.06 172 SER A C 1
ATOM 1354 O O . SER A 1 172 ? -45.006 -24.055 40.868 1.00 38.06 172 SER A O 1
ATOM 1356 N N . LEU A 1 173 ? -43.465 -25.175 42.116 1.00 40.09 173 LEU A N 1
ATOM 1357 C CA . LEU A 1 173 ? -44.218 -26.198 42.870 1.00 40.09 173 LEU A CA 1
ATOM 1358 C C . LEU A 1 173 ? -45.353 -27.003 42.198 1.00 40.09 173 LEU A C 1
ATOM 1360 O O . LEU A 1 173 ? -46.381 -26.474 41.792 1.00 40.09 173 LEU A O 1
ATOM 1364 N N . GLY A 1 174 ? -45.248 -28.333 42.327 1.00 35.00 174 GLY A N 1
ATOM 1365 C CA . GLY A 1 174 ? -46.387 -29.244 42.209 1.00 35.00 174 GLY A CA 1
ATOM 1366 C C . GLY A 1 174 ? -46.014 -30.722 42.310 1.00 35.00 174 GLY A C 1
ATOM 1367 O O . GLY A 1 174 ? -46.085 -31.428 41.313 1.00 35.00 174 GLY A O 1
ATOM 1368 N N . SER A 1 175 ? -45.632 -31.194 43.500 1.00 43.69 175 SER A N 1
ATOM 1369 C CA . SER A 1 175 ? -45.633 -32.629 43.817 1.00 43.69 175 SER A CA 1
ATOM 1370 C C . SER A 1 175 ? -47.069 -33.108 44.034 1.00 43.69 175 SER A C 1
ATOM 1372 O O . SER A 1 175 ? -47.750 -32.565 44.906 1.00 43.69 175 SER A O 1
ATOM 1374 N N . ARG A 1 176 ? -47.494 -34.143 43.307 1.00 49.38 176 ARG A N 1
ATOM 1375 C CA . ARG A 1 176 ? -48.456 -35.160 43.752 1.00 49.38 176 ARG A CA 1
ATOM 1376 C C . ARG A 1 176 ? -48.137 -36.481 43.074 1.00 49.38 176 ARG A C 1
ATOM 1378 O O . ARG A 1 176 ? -47.850 -36.443 41.860 1.00 49.38 176 ARG A O 1
#